Protein AF-A0A927YLA9-F1 (afdb_monomer)

Secondary structure (DSSP, 8-state):
-----HHHHHHHHHHHHTTT-HHHHHHHHHHHHHHHT-TT---HHHHHHHHHHHHHHHHSGGGGTS---HHHHHHHHHHHHHHHHHSPP-HHHHHHHHHHHHHHHHHHT-HHHH--SGGGTSSSHHHHHHHHHHHHHHHHHHH-S--------HHHHHHHHHHHHHHHHHHHHH---HHHHHHHHHHHHHHHHHHHHHHHHHHHHHH-

Foldseek 3Di:
DDDQALVNVLVVVVVVPVPDDLLLVLLLVVLVLLVVLVPQVDGSLLSVLLSCLLNVCVVDPCCVVFPLECVGCVVVLLVLLVCCLVDQPDSRVSSSNLNVSLNSLLLLLQVLSVDDDPSSPDDCPPVSSVVLSVVLVVVSVPPDDDADADDDDSVRLSVVSVVLSVVSVVVVVVPDDSVSSNVSSVNSSSHSSSNSSVSVVVSVVVVD

Sequence (208 aa):
MAKMNSENSLLLFDRLFKRGYMKKRTHFALSRQLLKDNRHNLGPAESLLFCFGSIFPDCSPLCLIRPHKFQVTNYKTKKRMVKMISGKYNHYADCFRLGCMSHHVADYFTAPHNRTGVAGFCMDHRGYEMRLHDYFKESLRKEGAQTNATDISSIAFWKSMEGRHEHYMDAIASRESLETDYEFIMEQMKTLFVLFAENREIHKKQAA

Mean predicted aligned error: 9.09 Å

Radius of gyration: 16.85 Å; Cα contacts (8 Å, |Δi|>4): 188; chains: 1; bounding box: 44×35×53 Å

Solvent-accessible surface area (backbone atoms only — not comparable to full-atom values): 11770 Å² total; per-residue (Å²): 134,84,85,77,49,49,67,57,54,51,51,53,51,51,63,72,58,69,78,86,55,70,74,45,50,43,36,33,53,51,43,54,50,68,58,69,58,58,83,62,79,68,51,54,67,37,48,49,32,20,38,48,16,21,33,40,62,80,69,37,81,58,42,83,79,45,67,70,26,50,94,72,40,45,72,60,52,53,53,51,50,52,48,59,71,78,42,85,81,45,76,59,64,50,27,23,48,49,11,42,46,52,36,48,54,41,36,52,37,31,68,56,53,68,46,70,71,71,63,38,76,67,69,50,55,69,59,49,54,50,51,40,40,53,48,52,56,53,52,60,71,70,68,59,86,78,74,87,83,72,97,57,55,72,66,57,46,50,55,49,49,55,53,52,46,52,54,48,53,57,47,45,72,75,54,77,50,62,64,60,28,48,52,52,28,50,53,54,49,49,52,54,50,46,46,52,39,53,52,52,53,55,54,51,65,76,75,108

Structure (mmCIF, N/CA/C/O backbone):
data_AF-A0A927YLA9-F1
#
_entry.id   AF-A0A927YLA9-F1
#
loop_
_atom_site.group_PDB
_atom_site.id
_atom_site.type_symbol
_atom_site.label_atom_id
_atom_site.label_alt_id
_atom_site.label_comp_id
_atom_site.label_asym_id
_atom_site.label_entity_id
_atom_site.label_seq_id
_atom_site.pdbx_PDB_ins_code
_atom_site.Cartn_x
_atom_site.Cartn_y
_atom_site.Cartn_z
_atom_site.occupancy
_atom_site.B_iso_or_equiv
_atom_site.auth_seq_id
_atom_site.auth_comp_id
_atom_site.auth_asym_id
_atom_site.auth_atom_id
_atom_site.pdbx_PDB_model_num
ATOM 1 N N . MET A 1 1 ? -27.997 -19.812 14.812 1.00 36.19 1 MET A N 1
ATOM 2 C CA . MET A 1 1 ? -27.252 -19.075 13.764 1.00 36.19 1 MET A CA 1
ATOM 3 C C . MET A 1 1 ? -25.785 -19.477 13.839 1.00 36.19 1 MET A C 1
ATOM 5 O O . MET A 1 1 ? -25.178 -19.284 14.883 1.00 36.19 1 MET A O 1
ATOM 9 N N . ALA A 1 2 ? -25.235 -20.107 12.797 1.00 39.97 2 ALA A N 1
ATOM 10 C CA . ALA A 1 2 ? -23.844 -20.563 12.796 1.00 39.97 2 ALA A CA 1
ATOM 11 C C . ALA A 1 2 ? -22.877 -19.363 12.758 1.00 39.97 2 ALA A C 1
ATOM 13 O O . ALA A 1 2 ? -22.996 -18.500 11.889 1.00 39.97 2 ALA A O 1
ATOM 14 N N . LYS A 1 3 ? -21.926 -19.299 13.702 1.00 38.44 3 LYS A N 1
ATOM 15 C CA . LYS A 1 3 ? -20.833 -18.312 13.701 1.00 38.44 3 LYS A CA 1
ATOM 16 C C . LYS A 1 3 ? -19.956 -18.561 12.471 1.00 38.44 3 LYS A C 1
ATOM 18 O O . LYS A 1 3 ? -19.256 -19.567 12.396 1.00 38.44 3 LYS A O 1
ATOM 23 N N . MET A 1 4 ? -20.001 -17.652 11.502 1.00 41.41 4 MET A N 1
ATOM 24 C CA . MET A 1 4 ? -19.144 -17.714 10.322 1.00 41.41 4 MET A CA 1
ATOM 25 C C . MET A 1 4 ? -17.718 -17.293 10.719 1.00 41.41 4 MET A C 1
ATOM 27 O O . MET A 1 4 ? -17.477 -16.145 11.084 1.00 41.41 4 MET A O 1
ATOM 31 N N . ASN A 1 5 ? -16.789 -18.252 10.705 1.00 53.19 5 ASN A N 1
ATOM 32 C CA . ASN A 1 5 ? -15.342 -18.054 10.867 1.00 53.19 5 ASN A CA 1
ATOM 33 C C . ASN A 1 5 ? -14.818 -17.024 9.830 1.00 53.19 5 ASN A C 1
ATOM 35 O O . ASN A 1 5 ? -15.305 -17.001 8.697 1.00 53.19 5 ASN A O 1
ATOM 39 N N . SER A 1 6 ? -13.835 -16.187 10.201 1.00 53.94 6 SER A N 1
ATOM 40 C CA . SER A 1 6 ? -13.160 -15.226 9.306 1.00 53.94 6 SER A CA 1
ATOM 41 C C . SER A 1 6 ? -12.694 -15.858 7.993 1.00 53.94 6 SER A C 1
ATOM 43 O O . SER A 1 6 ? -12.874 -15.259 6.934 1.00 53.94 6 SER A O 1
ATOM 45 N N . GLU A 1 7 ? -12.182 -17.087 8.027 1.00 53.91 7 GLU A N 1
ATOM 46 C CA . GLU A 1 7 ? -11.765 -17.818 6.832 1.00 53.91 7 GLU A CA 1
ATOM 47 C C . GLU A 1 7 ? -12.939 -18.137 5.901 1.00 53.91 7 GLU A C 1
ATOM 49 O O . GLU A 1 7 ? -12.824 -17.955 4.691 1.00 53.91 7 GLU A O 1
ATOM 54 N N . ASN A 1 8 ? -14.095 -18.528 6.445 1.00 54.81 8 ASN A N 1
ATOM 55 C CA . ASN A 1 8 ? -15.293 -18.828 5.654 1.00 54.81 8 ASN A CA 1
ATOM 56 C C . ASN A 1 8 ? -15.893 -17.563 5.026 1.00 54.81 8 ASN A C 1
ATOM 58 O O . ASN A 1 8 ? -16.315 -17.590 3.869 1.00 54.81 8 ASN A O 1
ATOM 62 N N . SER A 1 9 ? -15.870 -16.443 5.752 1.00 56.88 9 SER A N 1
ATOM 63 C CA . SER A 1 9 ? -16.293 -15.134 5.241 1.00 56.88 9 SER A CA 1
ATOM 64 C C . SER A 1 9 ? -15.393 -14.650 4.101 1.00 56.88 9 SER A C 1
ATOM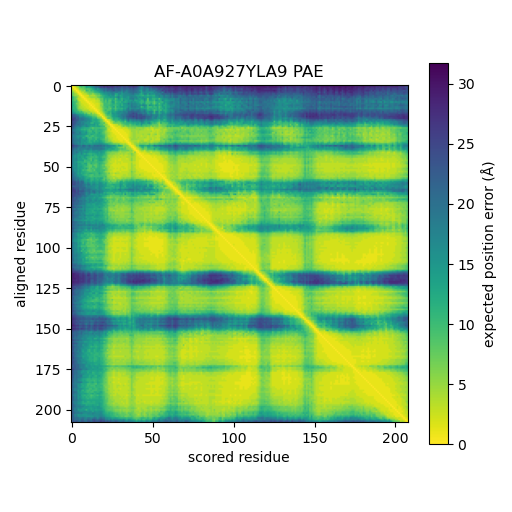 66 O O . SER A 1 9 ? -15.887 -14.201 3.068 1.00 56.88 9 SER A O 1
ATOM 68 N N . LEU A 1 10 ? -14.073 -14.801 4.248 1.00 57.91 10 LEU A N 1
ATOM 69 C CA . LEU A 1 10 ? -13.095 -14.448 3.215 1.00 57.91 10 LEU A CA 1
ATOM 70 C C . LEU A 1 10 ? -13.183 -15.372 1.992 1.00 57.91 10 LEU A C 1
ATOM 72 O O . LEU A 1 10 ? -13.016 -14.905 0.870 1.00 57.91 10 LEU A O 1
ATOM 76 N N . LEU A 1 11 ? -13.477 -16.662 2.183 1.00 59.94 11 LEU A N 1
ATOM 77 C CA . LEU A 1 11 ? -13.687 -17.623 1.092 1.00 59.94 11 LEU A CA 1
ATOM 78 C C . LEU A 1 11 ? -14.970 -17.340 0.300 1.00 59.94 11 LEU A C 1
ATOM 80 O O . LEU A 1 11 ? -14.981 -17.481 -0.924 1.00 59.94 11 LEU A O 1
ATOM 84 N N . LEU A 1 12 ? -16.049 -16.935 0.974 1.00 55.78 12 LEU A N 1
ATOM 85 C CA . LEU A 1 12 ? -17.286 -16.515 0.314 1.00 55.78 12 LEU A CA 1
ATOM 86 C C . LEU A 1 12 ? -17.063 -15.232 -0.496 1.00 55.78 12 LEU A C 1
ATOM 88 O O . LEU A 1 12 ? -17.485 -15.144 -1.649 1.00 55.78 12 LEU A O 1
ATOM 92 N N . PHE A 1 13 ? -16.335 -14.276 0.082 1.00 57.81 13 PHE A N 1
ATOM 93 C CA . PHE A 1 13 ? -15.931 -13.052 -0.599 1.00 57.81 13 PHE A CA 1
ATOM 94 C C . PHE A 1 13 ? -15.048 -13.352 -1.827 1.00 57.81 13 PHE A C 1
ATOM 96 O O . PHE A 1 13 ? -15.327 -12.867 -2.921 1.00 57.81 13 PHE A O 1
ATOM 103 N N . ASP A 1 14 ? -14.064 -14.248 -1.701 1.00 55.78 14 ASP A N 1
ATOM 104 C CA . ASP A 1 14 ? -13.216 -14.704 -2.815 1.00 55.78 14 ASP A CA 1
ATOM 105 C C . ASP A 1 14 ? -14.039 -15.319 -3.963 1.00 55.78 14 ASP A C 1
ATOM 107 O O . ASP A 1 14 ? -13.803 -15.025 -5.138 1.00 55.78 14 ASP A O 1
ATOM 111 N N . ARG A 1 15 ? -15.067 -16.122 -3.647 1.00 54.62 15 ARG A N 1
ATOM 112 C CA . ARG A 1 15 ? -15.971 -16.690 -4.665 1.00 54.62 15 ARG A CA 1
ATOM 113 C C . ARG A 1 15 ? -16.763 -15.621 -5.417 1.00 54.62 15 ARG A C 1
ATOM 115 O O . ARG A 1 15 ? -16.913 -15.749 -6.631 1.00 54.62 15 ARG A O 1
ATOM 122 N N . LEU A 1 16 ? -17.236 -14.577 -4.734 1.00 49.38 16 LEU A N 1
ATOM 123 C CA . LEU A 1 16 ? -18.032 -13.505 -5.346 1.00 49.38 16 LEU A CA 1
ATOM 124 C C . LEU A 1 16 ? -17.208 -12.630 -6.306 1.00 49.38 16 LEU A C 1
ATOM 126 O O . LEU A 1 16 ? -17.727 -12.182 -7.326 1.00 49.38 16 LEU A O 1
ATOM 130 N N . PHE A 1 17 ? -15.911 -12.447 -6.048 1.00 50.25 17 PHE A N 1
ATOM 131 C CA . PHE A 1 17 ? -15.033 -11.586 -6.854 1.00 50.25 17 PHE A CA 1
ATOM 132 C C . PHE A 1 17 ? -14.241 -12.327 -7.950 1.00 50.25 17 PHE A C 1
ATOM 134 O O . PHE A 1 17 ? -13.465 -11.715 -8.692 1.00 50.25 17 PHE A O 1
ATOM 141 N N . LYS A 1 18 ? -14.444 -13.643 -8.127 1.00 45.69 18 LYS A N 1
ATOM 142 C CA . LYS A 1 18 ? -13.715 -14.443 -9.129 1.00 45.69 18 LYS A CA 1
ATOM 143 C C . LYS A 1 18 ? -14.031 -14.089 -10.592 1.00 45.69 18 LYS A C 1
ATOM 145 O O . LYS A 1 18 ? -13.216 -14.424 -11.450 1.00 45.69 18 LYS A O 1
ATOM 150 N N . ARG A 1 19 ? -15.121 -13.381 -10.900 1.00 42.03 19 ARG A N 1
ATOM 151 C CA . ARG A 1 19 ? -15.482 -12.957 -12.267 1.00 42.03 19 ARG A CA 1
ATOM 152 C C . ARG A 1 19 ? -15.156 -11.466 -12.482 1.00 42.03 19 ARG A C 1
ATOM 154 O O . ARG A 1 19 ? -15.925 -10.604 -12.082 1.00 42.03 19 ARG A O 1
ATOM 161 N N . GLY A 1 20 ? -14.025 -11.161 -13.130 1.00 42.47 20 GLY A N 1
ATOM 162 C CA . GLY A 1 20 ? -13.902 -9.940 -13.951 1.00 42.47 20 GLY A CA 1
ATOM 163 C C . GLY A 1 20 ? -12.781 -8.924 -13.678 1.00 42.47 20 GLY A C 1
ATOM 164 O O . GLY A 1 20 ? -12.467 -8.175 -14.593 1.00 42.47 20 GLY A O 1
ATOM 165 N N . TYR A 1 21 ? -12.127 -8.867 -12.511 1.00 52.12 21 TYR A N 1
ATOM 166 C CA . TYR A 1 21 ? -11.229 -7.729 -12.209 1.00 52.12 21 TYR A CA 1
ATOM 167 C C . TYR A 1 21 ? -9.942 -8.146 -11.483 1.00 52.12 21 TYR A C 1
ATOM 169 O O . TYR A 1 21 ? -9.949 -8.389 -10.280 1.00 52.12 21 TYR A O 1
ATOM 177 N N . MET A 1 22 ? -8.823 -8.225 -12.214 1.00 51.34 22 MET A N 1
ATOM 178 C CA . MET A 1 22 ? -7.545 -8.729 -11.682 1.00 51.34 22 MET A CA 1
ATOM 179 C C . MET A 1 22 ? -6.845 -7.772 -10.706 1.00 51.34 22 MET A C 1
ATOM 181 O O . MET A 1 22 ? -6.299 -8.266 -9.726 1.00 51.34 22 MET A O 1
ATOM 185 N N . LYS A 1 23 ? -6.951 -6.443 -10.879 1.00 53.78 23 LYS A N 1
ATOM 186 C CA . LYS A 1 23 ? -6.408 -5.449 -9.921 1.00 53.78 23 LYS A CA 1
ATOM 187 C C . LYS A 1 23 ? -6.860 -5.712 -8.482 1.00 53.78 23 LYS A C 1
ATOM 189 O O . LYS A 1 23 ? -6.078 -5.742 -7.537 1.00 53.78 23 LYS A O 1
ATOM 194 N N . LYS A 1 24 ? -8.143 -6.052 -8.350 1.00 64.25 24 LYS A N 1
ATOM 195 C CA . LYS A 1 24 ? -8.806 -6.343 -7.076 1.00 64.25 24 LYS A CA 1
ATOM 196 C C . LYS A 1 24 ? -8.247 -7.601 -6.405 1.00 64.25 24 LYS A C 1
ATOM 198 O O . LYS A 1 24 ? -8.257 -7.690 -5.184 1.00 64.25 24 LYS A O 1
ATOM 203 N N . ARG A 1 25 ? -7.737 -8.570 -7.178 1.00 65.00 25 ARG A N 1
ATOM 204 C CA . ARG A 1 25 ? -7.180 -9.824 -6.644 1.00 65.00 25 ARG A CA 1
ATOM 205 C C . ARG A 1 25 ? -5.801 -9.632 -6.023 1.00 65.00 25 ARG A C 1
ATOM 207 O O . ARG A 1 25 ? -5.548 -10.246 -4.993 1.00 65.00 25 ARG A O 1
ATOM 214 N N . TH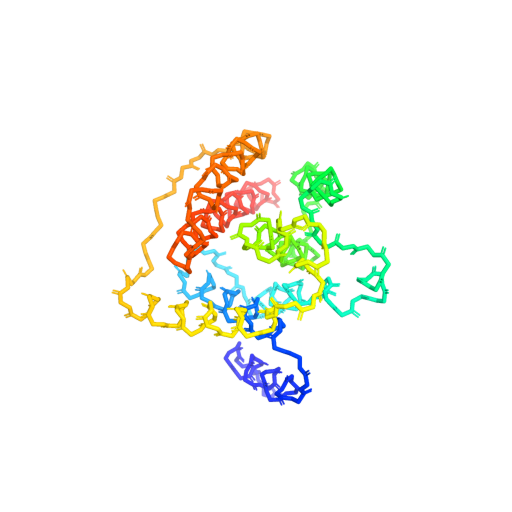R A 1 26 ? -4.948 -8.785 -6.599 1.00 68.69 26 THR A N 1
ATOM 215 C CA . THR A 1 26 ? -3.613 -8.491 -6.048 1.00 68.69 26 THR A CA 1
ATOM 216 C C . THR A 1 26 ? -3.726 -7.751 -4.726 1.00 68.69 26 THR A C 1
ATOM 218 O O . THR A 1 26 ? -3.199 -8.223 -3.722 1.00 68.69 26 THR A O 1
ATOM 221 N N . HIS A 1 27 ? -4.517 -6.675 -4.688 1.00 77.31 27 HIS A N 1
ATOM 222 C CA . HIS A 1 27 ? -4.775 -5.917 -3.460 1.00 77.31 27 HIS A CA 1
ATOM 223 C C . HIS A 1 27 ? -5.468 -6.761 -2.381 1.00 77.31 27 HIS A C 1
ATOM 225 O O . HIS A 1 27 ? -5.107 -6.689 -1.206 1.00 77.31 27 HIS A O 1
ATOM 231 N N . PHE A 1 28 ? -6.411 -7.633 -2.761 1.00 73.25 28 PHE A N 1
ATOM 232 C CA . PHE A 1 28 ? -7.033 -8.569 -1.823 1.00 73.25 28 PHE A CA 1
ATOM 233 C C . PHE A 1 28 ? -6.039 -9.618 -1.301 1.00 73.25 28 PHE A C 1
ATOM 235 O O . PHE A 1 28 ? -5.968 -9.850 -0.094 1.00 73.25 28 PHE A O 1
ATOM 242 N N . ALA A 1 29 ? -5.236 -10.231 -2.174 1.00 71.50 29 ALA A N 1
ATOM 243 C CA . ALA A 1 29 ? -4.228 -11.209 -1.775 1.00 71.50 29 ALA A CA 1
ATOM 244 C C . ALA A 1 29 ? -3.194 -10.585 -0.829 1.00 71.50 29 ALA A C 1
ATOM 246 O O . ALA A 1 29 ? -2.960 -11.143 0.240 1.00 71.50 29 ALA A O 1
ATOM 247 N N . LEU A 1 30 ? -2.663 -9.408 -1.171 1.00 73.81 30 LEU A N 1
ATOM 248 C CA . LEU A 1 30 ? -1.748 -8.633 -0.331 1.00 73.81 30 LEU A CA 1
ATOM 249 C C . LEU A 1 30 ? -2.377 -8.306 1.028 1.00 73.81 30 LEU A C 1
ATOM 251 O O . LEU A 1 30 ? -1.773 -8.548 2.068 1.00 73.81 30 LEU A O 1
ATOM 255 N N . SER A 1 31 ? -3.632 -7.850 1.038 1.00 76.38 31 SER A N 1
ATOM 256 C CA . SER A 1 31 ? -4.351 -7.560 2.281 1.00 76.38 31 SER A CA 1
ATOM 257 C C . SER A 1 31 ? -4.487 -8.801 3.175 1.00 76.38 31 SER A C 1
ATOM 259 O O . SER A 1 31 ? -4.231 -8.752 4.374 1.00 76.38 31 SER A O 1
ATOM 261 N N . ARG A 1 32 ? -4.801 -9.963 2.595 1.00 74.94 32 ARG A N 1
ATOM 262 C CA . ARG A 1 32 ? -4.907 -11.217 3.347 1.00 74.94 32 ARG A CA 1
ATOM 263 C C . ARG A 1 32 ? -3.557 -11.685 3.891 1.00 74.94 32 ARG A C 1
ATOM 265 O O . ARG A 1 32 ? -3.531 -12.326 4.935 1.00 74.94 32 ARG A O 1
ATOM 272 N N . GLN A 1 33 ? -2.464 -11.391 3.192 1.00 72.19 33 GLN A N 1
ATOM 273 C CA . GLN A 1 33 ? -1.107 -11.708 3.639 1.00 72.19 33 GLN A CA 1
ATOM 274 C C . GLN A 1 33 ? -0.752 -10.894 4.884 1.00 72.19 33 GLN A C 1
ATOM 276 O O . GLN A 1 33 ? -0.446 -11.481 5.911 1.00 72.19 33 GLN A O 1
ATOM 281 N N . LEU A 1 34 ? -0.947 -9.573 4.840 1.00 73.00 34 LEU A N 1
ATOM 282 C CA . LEU A 1 34 ? -0.706 -8.680 5.983 1.00 73.00 34 LEU A CA 1
ATOM 283 C C . LEU A 1 34 ? -1.527 -9.072 7.227 1.00 73.00 34 LEU A C 1
ATOM 285 O O . LEU A 1 34 ? -1.095 -8.871 8.357 1.00 73.00 34 LEU A O 1
ATOM 289 N N . LEU A 1 35 ? -2.704 -9.679 7.033 1.00 74.75 35 LEU A N 1
ATOM 290 C CA . LEU A 1 35 ? -3.512 -10.224 8.128 1.00 74.75 35 LEU A CA 1
ATOM 291 C C . LEU A 1 35 ? -2.959 -11.531 8.721 1.00 74.75 35 LEU A C 1
ATOM 293 O O . LEU A 1 35 ? -3.161 -11.780 9.908 1.00 74.75 35 LEU A O 1
ATOM 297 N N . LYS A 1 36 ? -2.283 -12.375 7.927 1.00 69.06 36 LYS A N 1
ATOM 298 C CA . LYS A 1 36 ? -1.715 -13.654 8.400 1.00 69.06 36 LYS A CA 1
ATOM 299 C C . LYS A 1 36 ? -0.545 -13.464 9.355 1.00 69.06 36 LYS A C 1
ATOM 301 O O . LYS A 1 36 ? -0.318 -14.332 10.195 1.00 69.06 36 LYS A O 1
ATOM 306 N N . ASP A 1 37 ? 0.131 -12.325 9.274 1.00 63.56 37 ASP A N 1
ATOM 307 C CA . ASP A 1 37 ? 1.255 -11.982 10.145 1.00 63.56 37 ASP A CA 1
ATOM 308 C C . ASP A 1 37 ? 0.813 -11.822 11.618 1.00 63.56 37 ASP A C 1
ATOM 310 O O . ASP A 1 37 ? 1.660 -11.734 12.502 1.00 63.56 37 ASP A O 1
ATOM 314 N N . ASN A 1 38 ? -0.502 -11.861 11.911 1.00 52.47 38 ASN A N 1
ATOM 315 C CA . ASN A 1 38 ? -1.147 -12.014 13.231 1.00 52.47 38 ASN A CA 1
ATOM 316 C C . ASN A 1 38 ? -0.742 -11.007 14.325 1.00 52.47 38 ASN A C 1
ATOM 318 O O . ASN A 1 38 ? -1.281 -11.053 15.429 1.00 52.47 38 ASN A O 1
ATOM 322 N N . ARG A 1 39 ? 0.127 -10.034 14.037 1.00 56.88 39 ARG A N 1
ATOM 323 C CA . ARG A 1 39 ? 0.576 -9.026 15.012 1.00 56.88 39 ARG A CA 1
ATOM 324 C C . ARG A 1 39 ? -0.459 -7.939 15.308 1.00 56.88 39 ARG A C 1
ATOM 326 O O . ARG A 1 39 ? -0.271 -7.147 16.223 1.00 56.88 39 ARG A O 1
ATOM 333 N N . HIS A 1 40 ? -1.558 -7.900 14.555 1.00 64.75 40 HIS A N 1
ATOM 334 C CA . HIS A 1 40 ? -2.499 -6.775 14.560 1.00 64.75 40 HIS A CA 1
ATOM 335 C C . HIS A 1 40 ? -3.800 -7.046 15.338 1.00 64.75 40 HIS A C 1
ATOM 337 O O . HIS A 1 40 ? -4.609 -6.131 15.506 1.00 64.75 40 HIS A O 1
ATOM 343 N N . ASN A 1 41 ? -4.010 -8.275 15.840 1.00 70.69 41 ASN A N 1
ATOM 344 C CA . ASN A 1 41 ? -5.184 -8.680 16.631 1.00 70.69 41 ASN A CA 1
ATOM 345 C C . ASN A 1 41 ? -6.522 -8.185 16.038 1.00 70.69 41 ASN A C 1
ATOM 347 O O . ASN A 1 41 ? -7.367 -7.651 16.767 1.00 70.69 41 ASN A O 1
ATOM 351 N N . LEU A 1 42 ? -6.683 -8.270 14.713 1.00 78.44 42 LEU A N 1
ATOM 352 C CA . LEU A 1 42 ? -7.922 -7.891 14.032 1.00 78.44 42 LEU A CA 1
ATOM 353 C C . LEU A 1 42 ? -8.905 -9.059 14.075 1.00 78.44 42 LEU A C 1
ATOM 355 O O . LEU A 1 42 ? -8.589 -10.180 13.680 1.00 78.44 42 LEU A O 1
ATOM 359 N N . GLY A 1 43 ? -10.120 -8.792 14.538 1.00 83.00 43 GLY A N 1
ATOM 360 C CA . GLY A 1 43 ? -11.225 -9.731 14.509 1.00 83.00 43 GLY A CA 1
ATOM 361 C C . GLY A 1 43 ? -11.738 -9.991 13.085 1.00 83.00 43 GLY A C 1
ATOM 362 O O . GLY A 1 43 ? -11.349 -9.315 12.124 1.00 83.00 43 GLY A O 1
ATOM 363 N N . PRO A 1 44 ? -12.671 -10.947 12.920 1.00 82.31 44 PRO A N 1
ATOM 364 C CA . PRO A 1 44 ? -13.214 -11.315 11.612 1.00 82.31 44 PRO A CA 1
ATOM 365 C C . PRO A 1 44 ? -13.838 -10.151 10.829 1.00 82.31 44 PRO A C 1
ATOM 367 O O . PRO A 1 44 ? -13.617 -10.028 9.627 1.00 82.31 44 PRO A O 1
ATOM 370 N N . ALA A 1 45 ? -14.601 -9.286 11.504 1.00 86.12 45 ALA A N 1
ATOM 371 C CA . ALA A 1 45 ? -15.271 -8.151 10.869 1.00 86.12 45 ALA A CA 1
ATOM 372 C C . ALA A 1 45 ? -14.281 -7.047 10.460 1.00 86.12 45 ALA A C 1
ATOM 374 O O . ALA A 1 45 ? -14.388 -6.498 9.367 1.00 86.12 45 ALA A O 1
ATOM 375 N N . GLU A 1 46 ? -13.289 -6.760 11.305 1.00 87.56 46 GLU A N 1
ATOM 376 C CA . GLU A 1 46 ? -12.207 -5.811 11.011 1.00 87.56 46 GLU A CA 1
ATOM 377 C C . GLU A 1 46 ? -11.382 -6.267 9.803 1.00 87.56 46 GLU A C 1
ATOM 379 O O . GLU A 1 46 ? -11.158 -5.494 8.873 1.00 87.56 46 GLU A O 1
ATOM 384 N N . SER A 1 47 ? -11.007 -7.549 9.787 1.00 86.00 47 SER A N 1
ATOM 385 C CA . SER A 1 47 ? -10.283 -8.178 8.681 1.00 86.00 47 SER A CA 1
ATOM 386 C C . SER A 1 47 ? -11.056 -8.067 7.366 1.00 86.00 47 SER A C 1
ATOM 388 O O . SER A 1 47 ? -10.489 -7.713 6.334 1.00 86.00 47 SER A O 1
ATOM 390 N N . LEU A 1 48 ? -12.372 -8.311 7.401 1.00 86.62 48 LEU A N 1
ATOM 391 C CA . LEU A 1 48 ? -13.231 -8.183 6.225 1.00 86.62 48 LEU A CA 1
ATOM 392 C C . LEU A 1 48 ? -13.315 -6.734 5.730 1.00 86.62 48 LEU A C 1
ATOM 394 O O . LEU A 1 48 ? -13.223 -6.499 4.528 1.00 86.62 48 LEU A O 1
ATOM 398 N N . LEU A 1 49 ? -13.468 -5.763 6.634 1.00 89.88 49 LEU A N 1
ATOM 399 C CA . LEU A 1 49 ? -13.521 -4.342 6.279 1.00 89.88 49 LEU A CA 1
ATOM 400 C C . LEU A 1 49 ? -12.197 -3.842 5.711 1.00 89.88 49 LEU A C 1
ATOM 402 O O . LEU A 1 49 ? -12.207 -3.068 4.757 1.00 89.88 49 LEU A O 1
ATOM 406 N N . PHE A 1 50 ? -11.075 -4.308 6.255 1.00 89.81 50 PHE A N 1
ATOM 407 C CA . PHE A 1 50 ? -9.754 -4.024 5.713 1.00 89.81 50 PHE A CA 1
ATOM 408 C C . PHE A 1 50 ? -9.599 -4.575 4.287 1.00 89.81 50 PHE A C 1
ATOM 410 O O . PHE A 1 50 ? -9.294 -3.815 3.367 1.00 89.81 50 PHE A O 1
ATOM 417 N N . CYS A 1 51 ? -9.900 -5.860 4.069 1.00 87.19 51 CYS A N 1
ATOM 418 C CA . CYS A 1 51 ? -9.876 -6.464 2.734 1.00 87.19 51 CYS A CA 1
ATOM 419 C C . CYS A 1 51 ? -10.862 -5.799 1.761 1.00 87.19 51 CYS A C 1
ATOM 421 O O . CYS A 1 51 ? -10.581 -5.678 0.573 1.00 87.19 51 CYS A O 1
ATOM 423 N N . PHE A 1 52 ? -12.027 -5.359 2.240 1.00 87.44 52 PHE A N 1
ATOM 424 C CA . PHE A 1 52 ? -12.976 -4.620 1.412 1.00 87.44 52 PHE A CA 1
ATOM 425 C C . PHE A 1 52 ? -12.441 -3.230 1.051 1.00 87.44 52 PHE A C 1
ATOM 427 O O . PHE A 1 52 ? -12.540 -2.798 -0.097 1.00 87.44 52 PHE A O 1
ATOM 434 N N . GLY A 1 53 ? -11.821 -2.540 2.007 1.00 88.88 53 GLY A N 1
ATOM 435 C CA . GLY A 1 53 ? -11.175 -1.254 1.779 1.00 88.88 53 GLY A CA 1
ATOM 436 C C . GLY A 1 53 ? -10.043 -1.336 0.757 1.00 88.88 53 GLY A C 1
ATOM 437 O O . GLY A 1 53 ? -9.920 -0.431 -0.061 1.00 88.88 53 GLY A O 1
ATOM 438 N N . SER A 1 54 ? -9.258 -2.421 0.739 1.00 89.19 54 SER A N 1
ATOM 439 C CA . SER A 1 54 ? -8.131 -2.579 -0.200 1.00 89.19 54 SER A CA 1
ATOM 440 C C . SER A 1 54 ? -8.551 -2.713 -1.664 1.00 89.19 54 SER A C 1
ATOM 442 O O . SER A 1 54 ? -7.756 -2.448 -2.562 1.00 89.19 54 SER A O 1
ATOM 444 N N . ILE A 1 55 ? -9.809 -3.065 -1.929 1.00 85.50 55 ILE A N 1
ATOM 445 C CA . ILE A 1 55 ? -10.353 -3.166 -3.290 1.00 85.50 55 ILE A CA 1
ATOM 446 C C . ILE A 1 55 ? -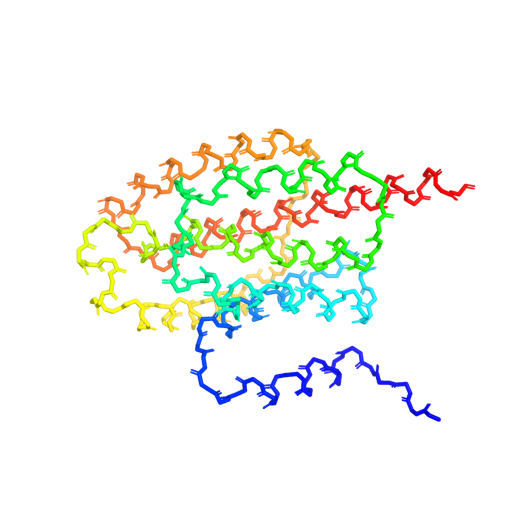11.303 -2.019 -3.650 1.00 85.50 55 ILE A C 1
ATOM 448 O O . ILE A 1 55 ? -11.674 -1.861 -4.815 1.00 85.50 55 ILE A O 1
ATOM 452 N N . PHE A 1 56 ? -11.753 -1.245 -2.660 1.00 86.00 56 PHE A N 1
ATOM 453 C CA . PHE A 1 56 ? -12.790 -0.235 -2.846 1.00 86.00 56 PHE A CA 1
ATOM 454 C C . PHE A 1 56 ? -12.381 0.910 -3.787 1.00 86.00 56 PHE A C 1
ATOM 456 O O . PHE A 1 56 ? -13.224 1.289 -4.606 1.00 86.00 56 PHE A O 1
ATOM 463 N N . PRO A 1 57 ? -11.143 1.451 -3.750 1.00 83.94 57 PRO A N 1
ATOM 464 C CA . PRO A 1 57 ? -10.741 2.523 -4.662 1.00 83.94 57 PRO A CA 1
ATOM 465 C C . PRO A 1 57 ? -10.948 2.169 -6.140 1.00 83.94 57 PRO A C 1
ATOM 467 O O . PRO A 1 57 ? -11.524 2.969 -6.870 1.00 83.94 57 PRO A O 1
ATOM 470 N N . ASP A 1 58 ? -10.630 0.937 -6.545 1.00 77.19 58 ASP A N 1
ATOM 471 C CA . ASP A 1 58 ? -10.870 0.425 -7.905 1.00 77.19 58 ASP A CA 1
ATOM 472 C C . ASP A 1 58 ? -12.348 0.192 -8.244 1.00 77.19 58 ASP A C 1
ATOM 474 O O . ASP A 1 58 ? -12.720 0.113 -9.415 1.00 77.19 58 ASP A O 1
ATOM 478 N N . CYS A 1 59 ? -13.204 0.016 -7.237 1.00 72.31 59 CYS A N 1
ATOM 479 C CA . CYS A 1 59 ? -14.644 -0.166 -7.425 1.00 72.31 59 CYS A CA 1
ATOM 480 C C . CYS A 1 59 ? -15.405 1.164 -7.441 1.00 72.31 59 CYS A C 1
ATOM 482 O O . CYS A 1 59 ? -16.577 1.191 -7.815 1.00 72.31 59 CYS A O 1
ATOM 484 N N . SER A 1 60 ? -14.769 2.256 -7.014 1.00 70.50 60 SER A N 1
ATOM 485 C CA . SER A 1 60 ? -15.397 3.568 -6.995 1.00 70.50 60 SER A CA 1
ATOM 486 C C . SER A 1 60 ? -15.553 4.091 -8.424 1.00 70.50 60 SER A C 1
ATOM 488 O O . SER A 1 60 ? -14.565 4.117 -9.150 1.00 70.50 60 SER A O 1
ATOM 490 N N . PRO A 1 61 ? -16.720 4.621 -8.833 1.00 58.56 61 PRO A N 1
ATOM 491 C CA . PRO A 1 61 ? -16.873 5.257 -10.148 1.00 58.56 61 PRO A CA 1
ATOM 492 C C . PRO A 1 61 ? -15.904 6.435 -10.359 1.00 58.56 61 PRO A C 1
ATOM 494 O O . PRO A 1 61 ? -15.629 6.826 -11.490 1.00 58.56 61 PRO A O 1
ATOM 497 N N . LEU A 1 62 ? -15.326 6.974 -9.277 1.00 62.31 62 LEU A N 1
ATOM 498 C CA . LEU A 1 62 ? -14.276 7.988 -9.331 1.00 62.31 62 LEU A CA 1
ATOM 499 C C . LEU A 1 62 ? -12.942 7.471 -9.900 1.00 62.31 62 LEU A C 1
ATOM 501 O O . LEU A 1 62 ? -12.150 8.306 -10.336 1.00 62.31 62 LEU A O 1
ATOM 505 N N . CYS A 1 63 ? -12.690 6.155 -9.930 1.00 61.56 63 CYS A N 1
ATOM 506 C CA . CYS A 1 63 ? -11.465 5.575 -10.501 1.00 61.56 63 CYS A CA 1
ATOM 507 C C . CYS A 1 63 ? -11.351 5.823 -12.013 1.00 61.56 63 CYS A C 1
ATOM 509 O O . CYS A 1 63 ? -10.250 5.941 -12.541 1.00 61.56 63 CYS A O 1
ATOM 511 N N . LEU A 1 64 ? -12.487 5.995 -12.701 1.00 54.69 64 LEU A N 1
ATOM 512 C CA .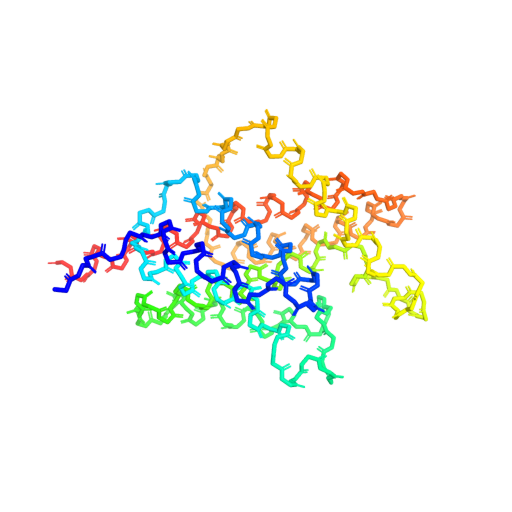 LEU A 1 64 ? -12.542 6.291 -14.136 1.00 54.69 64 LEU A CA 1
ATOM 513 C C . LEU A 1 64 ? -12.040 7.702 -14.471 1.00 54.69 64 LEU A C 1
ATOM 515 O O . LEU A 1 64 ? -11.641 7.964 -15.599 1.00 54.69 64 LEU A O 1
ATOM 519 N N . ILE A 1 65 ? -12.077 8.614 -13.494 1.00 53.69 65 ILE A N 1
ATOM 520 C CA . ILE A 1 65 ? -11.791 10.044 -13.686 1.00 53.69 65 ILE A CA 1
ATOM 521 C C . ILE A 1 65 ? -10.507 10.452 -12.947 1.00 53.69 65 ILE A C 1
ATOM 523 O O . ILE A 1 65 ? -9.878 11.455 -13.281 1.00 53.69 65 ILE A O 1
ATOM 527 N N . ARG A 1 66 ? -10.100 9.698 -11.918 1.00 60.91 66 ARG A N 1
ATOM 528 C CA . ARG A 1 66 ? -8.934 10.004 -11.085 1.00 60.91 66 ARG A CA 1
ATOM 529 C C . ARG A 1 66 ? -7.953 8.838 -11.108 1.00 60.91 66 ARG A C 1
ATOM 531 O O . ARG A 1 66 ? -8.200 7.854 -10.414 1.00 60.91 66 ARG A O 1
ATOM 538 N N . PRO A 1 67 ? -6.834 8.950 -11.841 1.00 69.12 67 PRO A N 1
ATOM 539 C CA . PRO A 1 67 ? -5.837 7.896 -11.840 1.00 69.12 67 PRO A CA 1
ATOM 540 C C . PRO A 1 67 ? -5.187 7.809 -10.451 1.00 69.12 67 PRO A C 1
ATOM 542 O O . PRO A 1 67 ? -4.974 8.829 -9.790 1.00 69.12 67 PRO A O 1
ATOM 545 N N . HIS A 1 68 ? -4.857 6.599 -10.005 1.00 72.69 68 HIS A N 1
ATOM 546 C CA . HIS A 1 68 ? -4.284 6.332 -8.678 1.00 72.69 68 HIS A CA 1
ATOM 547 C C . HIS A 1 68 ? -2.780 6.644 -8.588 1.00 72.69 68 HIS A C 1
ATOM 549 O O . HIS A 1 68 ? -2.034 6.000 -7.858 1.00 72.69 68 HIS A O 1
ATOM 555 N N . LYS A 1 69 ? -2.317 7.656 -9.327 1.00 80.81 69 LYS A N 1
ATOM 556 C CA . LYS A 1 69 ? -0.906 8.048 -9.334 1.00 80.81 69 LYS A CA 1
ATOM 557 C C . LYS A 1 69 ? -0.557 8.807 -8.066 1.00 80.81 69 LYS A C 1
ATOM 559 O O . LYS A 1 69 ? -1.341 9.646 -7.608 1.00 80.81 69 LYS A O 1
ATOM 564 N N . PHE A 1 70 ? 0.668 8.606 -7.590 1.00 81.12 70 PHE A N 1
ATOM 565 C CA . PHE A 1 70 ? 1.217 9.295 -6.425 1.00 81.12 70 PHE A CA 1
ATOM 566 C C . PHE A 1 70 ? 0.962 10.809 -6.465 1.00 81.12 70 PHE A C 1
ATOM 568 O O . PHE A 1 70 ? 0.310 11.355 -5.577 1.00 81.12 70 PHE A O 1
ATOM 575 N N . GLN A 1 71 ? 1.341 11.479 -7.556 1.00 80.38 71 GLN A N 1
ATOM 576 C CA . GLN A 1 71 ? 1.178 12.931 -7.724 1.00 80.38 71 GLN A CA 1
ATOM 577 C C . GLN A 1 71 ? -0.279 13.422 -7.608 1.00 80.38 71 GLN A C 1
ATOM 579 O O . GLN A 1 71 ? -0.519 14.572 -7.249 1.00 80.38 71 GLN A O 1
ATOM 584 N N . VAL A 1 72 ? -1.265 12.562 -7.887 1.00 79.44 72 VAL A N 1
ATOM 585 C CA . VAL A 1 72 ? -2.692 12.924 -7.899 1.00 79.44 72 VAL A CA 1
ATOM 586 C C . VAL A 1 72 ? -3.353 12.658 -6.547 1.00 79.44 72 VAL A C 1
ATOM 588 O O . VAL A 1 72 ? -4.180 13.453 -6.085 1.00 79.44 72 VAL A O 1
ATOM 591 N N . THR A 1 73 ? -3.029 11.535 -5.904 1.00 84.44 73 THR A N 1
ATOM 592 C CA . THR A 1 73 ? -3.744 11.080 -4.703 1.00 84.44 73 THR A CA 1
ATOM 593 C C . THR A 1 73 ? -2.962 11.251 -3.403 1.00 84.44 73 THR A C 1
ATOM 595 O O . THR A 1 73 ? -3.607 11.280 -2.352 1.00 84.44 73 THR A O 1
ATOM 598 N N . ASN A 1 74 ? -1.636 11.457 -3.439 1.00 87.31 74 ASN A N 1
ATOM 599 C CA . ASN A 1 74 ? -0.767 11.526 -2.253 1.00 87.31 74 ASN A CA 1
ATOM 600 C C . ASN A 1 74 ? -1.308 12.492 -1.183 1.00 87.31 74 ASN A C 1
ATOM 602 O O . ASN A 1 74 ? -1.621 12.071 -0.069 1.00 87.31 74 ASN A O 1
ATOM 606 N N . TYR A 1 75 ? -1.554 13.756 -1.545 1.00 86.06 75 TYR A N 1
ATOM 607 C CA . TYR A 1 75 ? -2.073 14.767 -0.614 1.00 86.06 75 TYR A CA 1
ATOM 608 C C . TYR A 1 75 ? -3.374 14.333 0.087 1.00 86.06 75 TYR A C 1
ATOM 610 O O . TYR A 1 75 ? -3.547 14.512 1.297 1.00 86.06 75 TYR A O 1
ATOM 618 N N . LYS A 1 76 ? -4.311 13.732 -0.660 1.00 85.44 76 LYS A N 1
ATOM 619 C CA . LYS A 1 76 ? -5.597 13.283 -0.104 1.00 85.44 76 LYS A CA 1
ATOM 620 C C . LYS A 1 76 ? -5.418 12.070 0.803 1.00 85.44 76 LYS A C 1
ATOM 622 O O . LYS A 1 76 ? -6.080 12.008 1.840 1.00 85.44 76 LYS A O 1
ATOM 627 N N . THR A 1 77 ? -4.550 11.131 0.437 1.00 85.06 77 THR A N 1
ATOM 628 C CA . THR A 1 77 ? -4.263 9.939 1.245 1.00 85.06 77 THR A CA 1
ATOM 629 C C . THR A 1 77 ? -3.558 10.325 2.549 1.00 85.06 77 THR A C 1
ATOM 631 O O . THR A 1 77 ? -4.039 9.938 3.613 1.00 85.06 77 THR A O 1
ATOM 634 N N . LYS A 1 78 ? -2.567 11.229 2.501 1.00 87.31 78 LYS A N 1
ATOM 635 C CA . LYS A 1 78 ? -1.919 11.839 3.680 1.00 87.31 78 LYS A CA 1
ATOM 636 C C . LYS A 1 78 ? -2.935 12.448 4.640 1.00 87.31 78 LYS A C 1
ATOM 638 O O . LYS A 1 78 ? -2.972 12.135 5.827 1.00 87.31 78 LYS A O 1
ATOM 643 N N . LYS A 1 79 ? -3.831 13.291 4.114 1.00 85.81 79 LYS A N 1
ATOM 644 C CA . LYS A 1 79 ? -4.868 13.959 4.913 1.00 85.81 79 LYS A CA 1
ATOM 645 C C . LYS A 1 79 ? -5.833 12.966 5.568 1.00 85.81 79 LYS A C 1
ATOM 647 O O . LYS A 1 79 ? -6.290 13.213 6.681 1.00 85.81 79 LYS A O 1
ATOM 652 N N . ARG A 1 80 ? -6.173 11.864 4.889 1.00 84.88 80 ARG A N 1
ATOM 653 C CA . ARG A 1 80 ? -7.020 10.798 5.454 1.00 84.88 80 ARG A CA 1
ATOM 654 C C . ARG A 1 80 ? -6.312 10.067 6.592 1.00 84.88 80 ARG A C 1
ATOM 656 O O . ARG A 1 80 ? -6.949 9.839 7.613 1.00 84.88 80 ARG A O 1
ATOM 663 N N . MET A 1 81 ? -5.023 9.777 6.439 1.00 84.06 81 MET A N 1
ATOM 664 C CA . MET A 1 81 ? -4.216 9.134 7.473 1.00 84.06 81 MET A CA 1
ATOM 665 C C . MET A 1 81 ? -4.101 9.993 8.731 1.00 84.06 81 MET A C 1
ATOM 667 O O . MET A 1 81 ? -4.407 9.522 9.822 1.00 84.06 81 MET A O 1
ATOM 671 N N . VAL A 1 82 ? -3.747 11.273 8.577 1.00 83.00 82 VAL A N 1
ATOM 672 C CA . VAL A 1 82 ? -3.659 12.208 9.709 1.00 83.00 82 VAL A CA 1
ATOM 673 C C . VAL A 1 82 ? -4.990 12.268 10.455 1.00 83.00 82 VAL A C 1
ATOM 675 O O . VAL A 1 82 ? -5.004 12.124 11.669 1.00 83.00 82 VAL A O 1
ATOM 678 N N . LYS A 1 83 ? -6.117 12.382 9.738 1.00 82.19 83 LYS A N 1
ATOM 679 C CA . LYS A 1 83 ? -7.456 12.382 10.352 1.00 82.19 83 LYS A CA 1
ATOM 680 C C . LYS A 1 83 ? -7.808 11.083 11.071 1.00 82.19 83 LYS A C 1
ATOM 682 O O . LYS A 1 83 ? -8.528 11.134 12.059 1.00 82.19 83 LYS A O 1
ATOM 687 N N . MET A 1 84 ? -7.374 9.940 10.544 1.00 82.44 84 MET A N 1
ATOM 688 C CA . MET A 1 84 ? -7.610 8.637 11.165 1.00 82.44 84 MET A CA 1
ATOM 689 C C . MET A 1 84 ? -6.855 8.521 12.493 1.00 82.44 84 MET A C 1
ATOM 691 O O . MET A 1 84 ? -7.376 7.950 13.439 1.00 82.44 84 MET A O 1
ATOM 695 N N . ILE A 1 85 ? -5.653 9.096 12.566 1.00 78.19 85 ILE A N 1
ATOM 696 C CA . ILE A 1 85 ? -4.768 8.992 13.732 1.00 78.19 85 ILE A CA 1
ATOM 697 C C . ILE A 1 85 ? -5.070 10.070 14.777 1.00 78.19 85 ILE A C 1
ATOM 699 O O . ILE A 1 85 ? -5.050 9.798 15.969 1.00 78.19 85 ILE A O 1
ATOM 703 N N . SER A 1 86 ? -5.393 11.292 14.349 1.00 78.44 86 SER A N 1
ATOM 704 C CA . SER A 1 86 ? -5.737 12.396 15.253 1.00 78.44 86 SER A CA 1
ATOM 705 C C . SER A 1 86 ? -7.212 12.415 15.668 1.00 78.44 86 SER A C 1
ATOM 707 O O . SER A 1 86 ? -7.618 13.254 16.468 1.00 78.44 86 SER A O 1
ATOM 709 N N . GLY A 1 87 ? -8.050 11.602 15.023 1.00 75.38 87 GLY A N 1
ATOM 710 C CA . GLY A 1 87 ? -9.494 11.585 15.222 1.00 75.38 87 GLY A CA 1
ATOM 711 C C . GLY A 1 87 ? -9.928 10.664 16.358 1.00 75.38 87 GLY A C 1
ATOM 712 O O . GLY A 1 87 ? -9.144 9.900 16.913 1.00 75.38 87 GLY A O 1
ATOM 713 N N . LYS A 1 88 ? -11.227 10.695 16.679 1.00 77.12 88 LYS A N 1
ATOM 714 C CA . LYS A 1 88 ? -11.821 9.681 17.554 1.00 77.12 88 LYS A CA 1
ATOM 715 C C . LYS A 1 88 ? -11.744 8.328 16.852 1.00 77.12 88 LYS A C 1
ATOM 717 O O . LYS A 1 88 ? -12.359 8.162 15.796 1.00 77.12 88 LYS A O 1
ATOM 722 N N . TYR A 1 89 ? -11.038 7.384 17.466 1.00 75.12 89 TYR A N 1
ATOM 723 C CA . TYR A 1 89 ? -10.911 6.027 16.955 1.00 75.12 89 TYR A CA 1
ATOM 724 C C . TYR A 1 89 ? -12.288 5.401 16.714 1.00 75.12 89 TYR A C 1
ATOM 726 O O . TYR A 1 89 ? -13.126 5.314 17.618 1.00 75.12 89 TYR A O 1
ATOM 734 N N . ASN A 1 90 ? -12.526 4.975 15.476 1.00 81.94 90 ASN A N 1
ATOM 735 C CA . ASN A 1 90 ? -13.692 4.205 15.079 1.00 81.94 90 ASN A CA 1
ATOM 736 C C . ASN A 1 90 ? -13.212 2.888 14.481 1.00 81.94 90 ASN A C 1
ATOM 738 O O . ASN A 1 90 ? -12.930 2.789 13.289 1.00 81.94 90 ASN A O 1
ATOM 742 N N . HIS A 1 91 ? -13.193 1.874 15.336 1.00 80.19 91 HIS A N 1
ATOM 743 C CA . HIS A 1 91 ? -12.699 0.530 15.074 1.00 80.19 91 HIS A CA 1
ATOM 744 C C . HIS A 1 91 ? -12.987 -0.010 13.663 1.00 80.19 91 HIS A C 1
ATOM 746 O O . HIS A 1 91 ? -12.072 -0.382 12.932 1.00 80.19 91 HIS A O 1
ATOM 752 N N . TYR A 1 92 ? -14.252 0.007 13.240 1.00 86.56 92 TYR A N 1
ATOM 753 C CA . TYR A 1 92 ? -14.664 -0.536 11.947 1.00 86.56 92 TYR A CA 1
ATOM 754 C C . TYR A 1 92 ? -14.324 0.395 10.780 1.00 86.56 92 TYR A C 1
ATOM 756 O O . TYR A 1 92 ? -13.802 -0.047 9.753 1.00 86.56 92 TYR A O 1
ATOM 764 N N . ALA A 1 93 ? -14.600 1.693 10.927 1.00 87.38 93 ALA A N 1
ATOM 765 C CA . ALA A 1 93 ? -14.345 2.658 9.864 1.00 87.38 93 ALA A CA 1
ATOM 766 C C . ALA A 1 93 ? -12.841 2.835 9.599 1.00 87.38 93 ALA A C 1
ATOM 768 O O . ALA A 1 93 ? -12.441 3.039 8.454 1.00 87.38 93 ALA A O 1
ATOM 769 N N . ASP A 1 94 ? -12.009 2.716 10.631 1.00 88.50 94 ASP A N 1
ATOM 770 C CA . ASP A 1 94 ? -10.558 2.845 10.525 1.00 88.50 94 ASP A CA 1
ATOM 771 C C . ASP A 1 94 ? -9.924 1.614 9.872 1.00 88.50 94 ASP A C 1
ATOM 773 O O . ASP A 1 94 ? -9.022 1.778 9.056 1.00 88.50 94 ASP A O 1
ATOM 777 N N . CYS A 1 95 ? -10.461 0.407 10.087 1.00 89.62 95 CYS A N 1
ATOM 778 C CA . CYS A 1 95 ? -10.043 -0.781 9.329 1.00 89.62 95 CYS A CA 1
ATOM 779 C C . CYS A 1 95 ? -10.345 -0.640 7.829 1.00 89.62 95 CYS A C 1
ATOM 781 O O . CYS A 1 95 ? -9.497 -0.929 6.984 1.00 89.62 95 CYS A O 1
ATOM 783 N N . PHE A 1 96 ? -11.528 -0.130 7.474 1.00 90.25 96 PHE A N 1
ATOM 784 C CA . PHE A 1 96 ? -11.861 0.151 6.074 1.00 90.25 96 PHE A CA 1
ATOM 785 C C . PHE A 1 96 ? -10.965 1.242 5.463 1.00 90.25 96 PHE A C 1
ATOM 787 O O . PHE A 1 96 ? -10.520 1.126 4.317 1.00 90.25 96 PHE A O 1
ATOM 794 N N . ARG A 1 97 ? -10.668 2.305 6.224 1.00 90.38 97 ARG A N 1
ATOM 795 C CA . ARG A 1 97 ? -9.753 3.375 5.793 1.00 90.38 97 ARG A CA 1
ATOM 796 C C . ARG A 1 97 ? -8.333 2.861 5.608 1.00 90.38 97 ARG A C 1
ATOM 798 O O . ARG A 1 97 ? -7.720 3.222 4.608 1.00 90.38 97 ARG A O 1
ATOM 805 N N . LEU A 1 98 ? -7.846 2.005 6.508 1.00 90.38 98 LEU A N 1
ATOM 806 C CA . LEU A 1 98 ? -6.564 1.320 6.364 1.00 90.38 98 LEU A CA 1
ATOM 807 C C . LEU A 1 98 ? -6.511 0.555 5.043 1.00 90.38 98 LEU A C 1
ATOM 809 O O . LEU A 1 98 ? -5.570 0.746 4.284 1.00 90.38 98 LEU A O 1
ATOM 813 N N . GLY A 1 99 ? -7.563 -0.201 4.715 1.00 90.94 99 GLY A N 1
ATOM 814 C CA . GLY A 1 99 ? -7.675 -0.893 3.430 1.00 90.94 99 GLY A CA 1
ATOM 815 C C . GLY A 1 99 ? -7.521 0.061 2.248 1.00 90.94 99 GLY A C 1
ATOM 816 O O . GLY A 1 99 ? -6.670 -0.146 1.385 1.00 90.94 99 GLY A O 1
ATOM 817 N N . CYS A 1 100 ? -8.284 1.157 2.246 1.00 90.56 100 CYS A N 1
ATOM 818 C CA . CYS A 1 100 ? -8.195 2.171 1.192 1.00 90.56 100 CYS A CA 1
ATOM 819 C C . CYS A 1 100 ? -6.794 2.805 1.084 1.00 90.56 100 CYS A C 1
ATOM 821 O O . CYS A 1 100 ? -6.366 3.170 -0.009 1.00 90.56 100 CYS A O 1
ATOM 823 N N . MET A 1 101 ? -6.089 2.988 2.204 1.00 90.12 101 MET A N 1
ATOM 824 C CA . MET A 1 101 ? -4.732 3.541 2.207 1.00 90.12 101 MET A CA 1
ATOM 825 C C . MET A 1 101 ? -3.713 2.538 1.682 1.00 90.12 101 MET A C 1
ATOM 827 O O . MET A 1 101 ? -2.891 2.922 0.857 1.00 90.12 101 MET A O 1
ATOM 831 N N . SER A 1 102 ? -3.798 1.273 2.099 1.00 90.75 102 SER A N 1
ATOM 832 C CA . SER A 1 102 ? -2.958 0.197 1.570 1.00 90.75 102 SER A CA 1
ATOM 833 C C . SER A 1 102 ? -3.100 0.088 0.057 1.00 90.75 102 SER A C 1
ATOM 835 O O . SER A 1 102 ? -2.100 0.005 -0.637 1.00 90.75 102 SER A O 1
ATOM 837 N N . HIS A 1 103 ? -4.309 0.202 -0.490 1.00 90.81 103 HIS A N 1
ATOM 838 C CA . HIS A 1 103 ? -4.481 0.237 -1.943 1.00 90.81 103 HIS A CA 1
ATOM 839 C C . HIS A 1 103 ? -3.614 1.319 -2.610 1.00 90.81 103 HIS A C 1
ATOM 841 O O . HIS A 1 103 ? -2.817 1.034 -3.500 1.00 90.81 103 HIS A O 1
ATOM 847 N N . HIS A 1 104 ? -3.733 2.565 -2.139 1.00 90.06 104 HIS A N 1
ATOM 848 C CA . HIS A 1 104 ? -2.972 3.679 -2.697 1.00 90.06 104 HIS A CA 1
ATOM 849 C C . HIS A 1 104 ? -1.466 3.514 -2.499 1.00 90.06 104 HIS A C 1
ATOM 851 O O . HIS A 1 104 ? -0.715 3.767 -3.429 1.00 90.06 104 HIS A O 1
ATOM 857 N N . VAL A 1 105 ? -1.024 3.073 -1.319 1.00 90.88 105 VAL A N 1
ATOM 858 C CA . VAL A 1 105 ? 0.401 2.843 -1.056 1.00 90.88 105 VAL A CA 1
ATOM 859 C C . VAL A 1 105 ? 0.956 1.777 -2.003 1.00 90.88 105 VAL A C 1
ATOM 861 O O . VAL A 1 105 ? 2.011 2.002 -2.573 1.00 90.88 105 VAL A O 1
ATOM 864 N N . ALA A 1 106 ? 0.249 0.675 -2.263 1.00 90.88 106 ALA A N 1
ATOM 865 C CA . ALA A 1 106 ? 0.727 -0.336 -3.212 1.00 90.88 106 ALA A CA 1
ATOM 866 C C . ALA A 1 106 ? 0.808 0.217 -4.642 1.00 90.88 106 ALA A C 1
ATOM 868 O O . A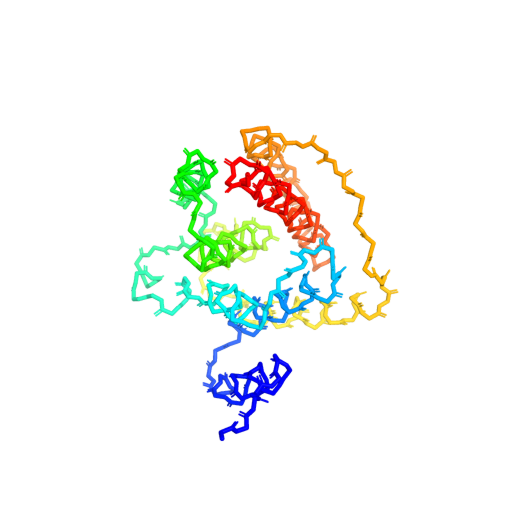LA A 1 106 ? 1.807 0.003 -5.327 1.00 90.88 106 ALA A O 1
ATOM 869 N N . ASP A 1 107 ? -0.201 0.978 -5.073 1.00 89.94 107 ASP A N 1
ATOM 870 C CA . ASP A 1 107 ? -0.197 1.608 -6.397 1.00 89.94 107 ASP A CA 1
ATOM 871 C C . ASP A 1 107 ? 0.963 2.613 -6.551 1.00 89.94 107 ASP A C 1
ATOM 873 O O . ASP A 1 107 ? 1.540 2.724 -7.632 1.00 89.94 107 ASP A O 1
ATOM 877 N N . TYR A 1 108 ? 1.373 3.306 -5.480 1.00 92.81 108 TYR A N 1
ATOM 878 C CA . TYR A 1 108 ? 2.506 4.243 -5.516 1.00 92.81 108 TYR A CA 1
ATOM 879 C C . TYR A 1 108 ? 3.836 3.564 -5.843 1.00 92.81 108 TYR A C 1
ATOM 881 O O . TYR A 1 108 ? 4.670 4.182 -6.501 1.00 92.81 108 TYR A O 1
ATOM 889 N N . PHE A 1 109 ? 4.000 2.299 -5.461 1.00 93.00 109 PHE A N 1
ATOM 890 C CA . PHE A 1 109 ? 5.214 1.504 -5.673 1.00 93.00 109 PHE A CA 1
ATOM 891 C C . PHE A 1 109 ? 5.024 0.413 -6.736 1.00 93.00 109 PHE A C 1
ATOM 893 O O . PHE A 1 109 ? 5.646 -0.640 -6.679 1.00 93.00 109 PHE A O 1
ATOM 900 N N . THR A 1 110 ? 4.134 0.654 -7.703 1.00 91.12 110 THR A N 1
ATOM 901 C CA . THR A 1 110 ? 3.889 -0.252 -8.833 1.00 91.12 110 THR A CA 1
ATOM 902 C C . THR A 1 110 ? 4.204 0.468 -10.144 1.00 91.12 110 THR A C 1
ATOM 904 O O . THR A 1 110 ? 3.661 1.546 -10.420 1.00 91.12 110 THR A O 1
ATOM 907 N N . ALA A 1 111 ? 5.093 -0.091 -10.969 1.00 89.88 111 ALA A N 1
ATOM 908 C CA . ALA A 1 111 ? 5.694 0.638 -12.092 1.00 89.88 111 ALA A CA 1
ATOM 909 C C . ALA A 1 111 ? 4.659 1.170 -13.104 1.00 89.88 111 ALA A C 1
ATOM 911 O O . ALA A 1 111 ? 4.700 2.367 -13.408 1.00 89.88 111 ALA A O 1
ATOM 912 N N . PRO A 1 112 ? 3.650 0.385 -13.544 1.00 86.50 112 PRO A N 1
ATOM 913 C CA . PRO A 1 112 ? 2.599 0.877 -14.437 1.00 86.50 112 PRO A CA 1
ATOM 914 C C . PRO A 1 112 ? 1.888 2.165 -13.990 1.00 86.50 112 PRO A C 1
ATOM 916 O O . PRO A 1 112 ? 1.520 2.978 -14.840 1.00 86.50 112 PRO A O 1
ATOM 919 N N . HIS A 1 113 ? 1.733 2.397 -12.682 1.00 85.75 113 HIS A N 1
ATOM 920 C CA . HIS A 1 113 ? 1.084 3.604 -12.148 1.00 85.75 113 HIS A CA 1
ATOM 921 C C . HIS A 1 113 ? 2.000 4.835 -12.140 1.00 85.75 113 HIS A C 1
ATOM 923 O O . HIS A 1 113 ? 1.518 5.966 -12.056 1.00 85.75 113 HIS A O 1
ATOM 929 N N . ASN A 1 114 ? 3.307 4.632 -12.287 1.00 87.06 114 ASN A N 1
ATOM 930 C CA . ASN A 1 114 ? 4.325 5.680 -12.286 1.00 87.06 114 ASN A CA 1
ATOM 931 C C . ASN A 1 114 ? 4.857 6.009 -13.692 1.00 87.06 114 ASN A C 1
ATOM 933 O O . ASN A 1 114 ? 5.532 7.020 -13.877 1.00 87.06 114 ASN A O 1
ATOM 937 N N . ARG A 1 115 ? 4.480 5.226 -14.713 1.00 81.81 115 ARG A N 1
ATOM 938 C CA . ARG A 1 115 ? 4.787 5.523 -16.119 1.00 81.81 115 ARG A CA 1
ATOM 939 C C . ARG A 1 115 ? 4.129 6.830 -16.585 1.00 81.81 115 ARG A C 1
ATOM 941 O O . ARG A 1 115 ? 2.963 7.134 -16.278 1.00 81.81 115 ARG A O 1
ATOM 948 N N . THR A 1 116 ? 4.868 7.593 -17.385 1.00 68.00 116 THR A N 1
ATOM 949 C CA . THR A 1 116 ? 4.395 8.801 -18.076 1.00 68.00 116 THR A CA 1
ATOM 950 C C . THR A 1 116 ? 3.933 8.464 -19.506 1.00 68.00 116 THR A C 1
ATOM 952 O O . THR A 1 116 ? 4.357 7.476 -20.103 1.00 68.00 116 THR A O 1
ATOM 955 N N . GLY A 1 117 ? 3.007 9.254 -20.063 1.00 59.25 117 GLY A N 1
ATOM 956 C CA . GLY A 1 117 ? 2.528 9.093 -21.448 1.00 59.25 117 GLY A CA 1
ATOM 957 C C . GLY A 1 117 ? 1.617 7.878 -21.721 1.00 59.25 117 GLY A C 1
ATOM 958 O O . GLY A 1 117 ? 1.060 7.264 -20.811 1.00 59.25 117 GLY A O 1
ATOM 959 N N . VAL A 1 118 ? 1.447 7.543 -23.010 1.00 46.66 118 VAL A N 1
ATOM 960 C CA . VAL A 1 118 ? 0.538 6.486 -23.526 1.00 46.66 118 VAL A CA 1
ATOM 961 C C . VAL A 1 118 ? 0.945 5.077 -23.051 1.00 46.66 118 VAL A C 1
ATOM 963 O O . VAL A 1 118 ? 0.101 4.190 -22.902 1.00 46.66 118 VAL A O 1
ATOM 966 N N . ALA A 1 119 ? 2.225 4.895 -22.711 1.00 48.88 119 ALA A N 1
ATOM 967 C CA . ALA A 1 119 ? 2.775 3.678 -22.112 1.00 48.88 119 ALA A CA 1
ATOM 968 C C . ALA A 1 119 ? 2.167 3.343 -20.733 1.00 48.88 119 ALA A C 1
ATOM 970 O O . ALA A 1 119 ? 2.124 2.174 -20.352 1.00 48.88 119 ALA A O 1
ATOM 971 N N . GLY A 1 120 ? 1.648 4.342 -20.006 1.00 50.66 120 GLY A N 1
ATOM 972 C CA . GLY A 1 120 ? 0.934 4.139 -18.740 1.00 50.66 120 GLY A CA 1
ATOM 973 C C . GLY A 1 120 ? -0.531 3.707 -18.893 1.00 50.66 120 GLY A C 1
ATOM 974 O O . GLY A 1 120 ? -1.124 3.242 -17.925 1.00 50.66 120 GLY A O 1
ATOM 975 N N . PHE A 1 121 ? -1.128 3.845 -20.085 1.00 51.72 121 PHE A N 1
ATOM 976 C CA . PHE A 1 121 ? -2.554 3.565 -20.302 1.00 51.72 121 PHE A CA 1
ATOM 977 C C . PHE A 1 121 ? -2.826 2.192 -20.933 1.00 51.72 121 PHE A C 1
ATOM 979 O O . PHE A 1 121 ? -3.825 1.566 -20.582 1.00 51.72 121 PHE A O 1
ATOM 986 N N . CYS A 1 122 ? -1.969 1.706 -21.845 1.00 53.84 122 CYS A N 1
ATOM 987 C CA . CYS A 1 122 ? -2.377 0.607 -22.736 1.00 53.84 122 CYS A CA 1
ATOM 988 C C . CYS A 1 122 ? -1.360 -0.522 -22.960 1.00 53.84 122 CYS A C 1
ATOM 990 O O . CYS A 1 122 ? -1.786 -1.646 -23.224 1.00 53.84 122 CYS A O 1
ATOM 992 N N . MET A 1 123 ? -0.048 -0.304 -22.854 1.00 52.31 123 MET A N 1
ATOM 993 C CA . MET A 1 123 ? 0.909 -1.367 -23.196 1.00 52.31 123 MET A CA 1
ATOM 994 C C . MET A 1 123 ? 1.288 -2.171 -21.945 1.00 52.31 123 MET A C 1
ATOM 996 O O . MET A 1 123 ? 2.247 -1.874 -21.242 1.00 52.31 123 MET A O 1
ATOM 1000 N N . ASP A 1 124 ? 0.467 -3.186 -21.665 1.00 69.69 124 ASP A N 1
ATOM 1001 C CA . ASP A 1 124 ? 0.700 -4.259 -20.685 1.00 69.69 124 ASP A CA 1
ATOM 1002 C C . ASP A 1 124 ? 0.483 -3.940 -19.187 1.00 69.69 124 ASP A C 1
ATOM 1004 O O . ASP A 1 124 ? 1.013 -4.633 -18.326 1.00 69.69 124 ASP A O 1
ATOM 1008 N N . HIS A 1 125 ? -0.354 -2.957 -18.821 1.00 75.44 125 HIS A N 1
ATOM 1009 C CA . HIS A 1 125 ? -0.707 -2.722 -17.401 1.00 75.44 125 HIS A CA 1
ATOM 1010 C C . HIS A 1 125 ? -1.280 -3.987 -16.738 1.00 75.44 125 HIS A C 1
ATOM 1012 O O . HIS A 1 125 ? -0.858 -4.405 -15.663 1.00 75.44 125 HIS A O 1
ATOM 1018 N N . ARG A 1 126 ? -2.227 -4.638 -17.426 1.00 74.94 126 ARG A N 1
ATOM 1019 C CA . ARG A 1 126 ? -2.911 -5.837 -16.931 1.00 74.94 126 ARG A CA 1
ATOM 1020 C C . ARG A 1 126 ? -1.980 -7.047 -16.831 1.00 74.94 126 ARG A C 1
ATOM 1022 O O . ARG A 1 126 ? -2.107 -7.818 -15.882 1.00 74.94 126 ARG A O 1
ATOM 1029 N N . GLY A 1 127 ? -1.105 -7.259 -17.816 1.00 81.38 127 GLY A N 1
ATOM 1030 C CA . GLY A 1 127 ? -0.180 -8.392 -17.791 1.00 81.38 127 GLY A CA 1
ATOM 1031 C C . GLY A 1 127 ? 0.951 -8.172 -16.794 1.00 81.38 127 GLY A C 1
ATOM 1032 O O . GLY A 1 127 ? 1.307 -9.114 -16.090 1.00 81.38 127 GLY A O 1
ATOM 1033 N N . TYR A 1 128 ? 1.429 -6.935 -16.630 1.00 85.44 128 TYR A N 1
ATOM 1034 C CA . TYR A 1 128 ? 2.373 -6.588 -15.570 1.00 85.44 128 TYR A CA 1
ATOM 1035 C C . TYR A 1 128 ? 1.793 -6.873 -14.181 1.00 85.44 128 TYR A C 1
ATO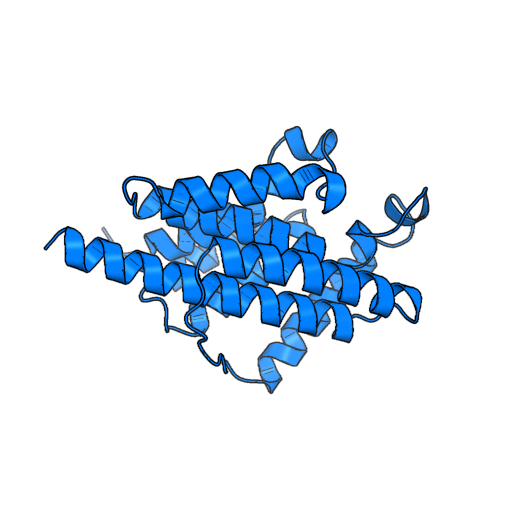M 1037 O O . TYR A 1 128 ? 2.403 -7.608 -13.412 1.00 85.44 128 TYR A O 1
ATOM 1045 N N . GLU A 1 129 ? 0.586 -6.382 -13.875 1.00 82.25 129 GLU A N 1
ATOM 1046 C CA . GLU A 1 129 ? -0.074 -6.641 -12.584 1.00 82.25 129 GLU A CA 1
ATOM 1047 C C . GLU A 1 129 ? -0.301 -8.135 -12.321 1.00 82.25 129 GLU A C 1
ATOM 1049 O O . GLU A 1 129 ? -0.252 -8.576 -11.172 1.00 82.25 129 GLU A O 1
ATOM 1054 N N . MET A 1 130 ? -0.539 -8.924 -13.375 1.00 81.88 130 MET A N 1
ATOM 1055 C CA . MET A 1 130 ? -0.669 -10.377 -13.266 1.00 81.88 130 MET A CA 1
ATOM 1056 C C . MET A 1 130 ? 0.659 -11.032 -12.884 1.00 81.88 130 MET A C 1
ATOM 1058 O O . MET A 1 130 ? 0.692 -11.833 -11.954 1.00 81.88 130 MET A O 1
ATOM 1062 N N . ARG A 1 131 ? 1.758 -10.648 -13.546 1.00 88.19 131 ARG A N 1
ATOM 1063 C CA . ARG A 1 131 ? 3.096 -11.146 -13.199 1.00 88.19 131 ARG A CA 1
ATOM 1064 C C . ARG A 1 131 ? 3.507 -10.713 -11.795 1.00 88.19 131 ARG A C 1
ATOM 1066 O O . ARG A 1 131 ? 4.035 -11.529 -11.050 1.00 88.19 131 ARG A O 1
ATOM 1073 N N . LEU A 1 132 ? 3.220 -9.466 -11.416 1.00 87.75 132 LEU A N 1
ATOM 1074 C CA . LEU A 1 132 ? 3.494 -8.956 -10.074 1.00 87.75 132 LEU A CA 1
ATOM 1075 C C . LEU A 1 132 ? 2.720 -9.752 -9.018 1.00 87.75 132 LEU A C 1
ATOM 1077 O O . LEU A 1 132 ? 3.290 -10.169 -8.019 1.00 87.75 132 LEU A O 1
ATOM 1081 N N . HIS A 1 133 ? 1.442 -10.042 -9.256 1.00 84.25 133 HIS A N 1
ATOM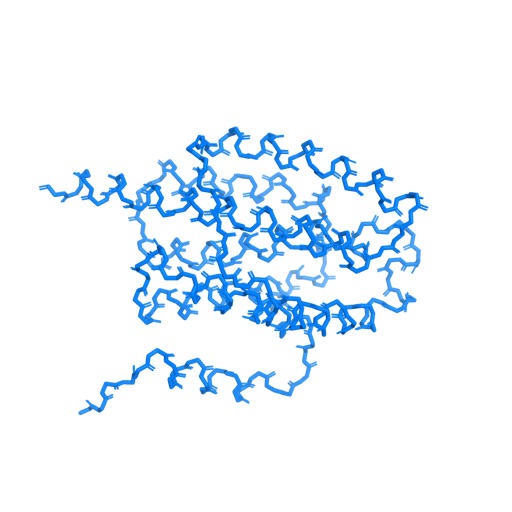 1082 C CA . HIS A 1 133 ? 0.647 -10.898 -8.374 1.00 84.25 133 HIS A CA 1
ATOM 1083 C C . HIS A 1 133 ? 1.229 -12.309 -8.209 1.00 84.25 133 HIS A C 1
ATOM 1085 O O . HIS A 1 133 ? 1.234 -12.845 -7.098 1.00 84.25 133 HIS A O 1
ATOM 1091 N N . ASP A 1 134 ? 1.695 -12.921 -9.296 1.00 84.75 134 ASP A N 1
ATOM 1092 C CA . ASP A 1 134 ? 2.296 -14.253 -9.237 1.00 84.75 134 ASP A CA 1
ATOM 1093 C C . ASP A 1 134 ? 3.643 -14.214 -8.500 1.00 84.75 134 ASP A C 1
ATOM 1095 O O . ASP A 1 134 ? 3.890 -15.073 -7.651 1.00 84.75 134 ASP A O 1
ATOM 1099 N N . TYR A 1 135 ? 4.435 -13.155 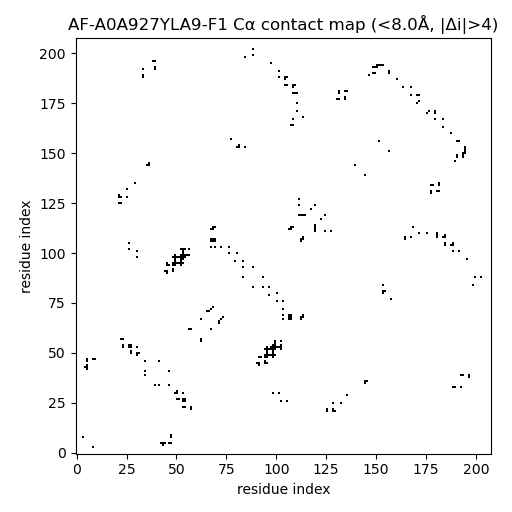-8.709 1.00 87.50 135 TYR A N 1
ATOM 1100 C CA . TYR A 1 135 ? 5.648 -12.877 -7.937 1.00 87.50 135 TYR A CA 1
ATOM 1101 C C . TYR A 1 135 ? 5.343 -12.747 -6.438 1.00 87.50 135 TYR A C 1
ATOM 1103 O O . TYR A 1 135 ? 5.930 -13.459 -5.630 1.00 87.50 135 TYR A O 1
ATOM 1111 N N . PHE A 1 136 ? 4.340 -11.943 -6.058 1.00 82.75 136 PHE A N 1
ATOM 1112 C CA . PHE A 1 136 ? 3.876 -11.816 -4.670 1.00 82.75 136 PHE A CA 1
ATOM 1113 C C . PHE A 1 136 ? 3.544 -13.173 -4.047 1.00 82.75 136 PHE A C 1
ATOM 1115 O O . PHE A 1 136 ? 3.931 -13.453 -2.914 1.00 82.75 136 PHE A O 1
ATOM 1122 N N . LYS A 1 137 ? 2.809 -14.029 -4.764 1.00 79.31 137 LYS A N 1
ATOM 1123 C CA . LYS A 1 137 ? 2.449 -15.362 -4.262 1.00 79.31 137 LYS A CA 1
ATOM 1124 C C . LYS A 1 137 ? 3.668 -16.241 -4.028 1.00 79.31 137 LYS A C 1
ATOM 1126 O O . LYS A 1 137 ? 3.692 -16.980 -3.044 1.00 79.31 137 LYS A O 1
ATOM 1131 N N . GLU A 1 138 ? 4.634 -16.199 -4.937 1.00 83.94 138 GLU A N 1
ATOM 1132 C CA . GLU A 1 138 ? 5.829 -17.022 -4.837 1.00 83.94 138 GLU A CA 1
ATOM 1133 C C . GLU A 1 138 ? 6.779 -16.526 -3.743 1.00 83.94 138 GLU A C 1
ATOM 1135 O O . GLU A 1 138 ? 7.197 -17.333 -2.909 1.00 83.94 138 GLU A O 1
ATOM 1140 N N . SER A 1 139 ? 7.067 -15.224 -3.700 1.00 82.81 139 SER A N 1
ATOM 1141 C CA . SER A 1 139 ? 7.951 -14.611 -2.701 1.00 82.81 139 SER A CA 1
ATOM 1142 C C . SER A 1 139 ? 7.394 -14.773 -1.291 1.00 82.81 139 SER A C 1
ATOM 1144 O O . SER A 1 139 ? 8.102 -15.217 -0.389 1.00 82.81 139 SER A O 1
ATOM 1146 N N . LEU A 1 140 ? 6.085 -14.583 -1.109 1.00 73.62 140 LEU A N 1
ATOM 1147 C CA . LEU A 1 140 ? 5.460 -14.734 0.207 1.00 73.62 140 LEU A CA 1
ATOM 1148 C C . LEU A 1 140 ? 5.386 -16.187 0.692 1.00 73.62 140 LEU A C 1
ATOM 1150 O O . LEU A 1 140 ? 5.326 -16.433 1.895 1.00 73.62 140 LEU A O 1
ATOM 1154 N N . ARG A 1 141 ? 5.444 -17.173 -0.211 1.00 71.81 141 ARG A N 1
ATOM 1155 C CA . ARG A 1 141 ? 5.624 -18.580 0.182 1.00 71.81 141 ARG A CA 1
ATOM 1156 C C . ARG A 1 141 ? 7.034 -18.842 0.730 1.00 71.81 141 ARG A C 1
ATOM 1158 O O . ARG A 1 141 ? 7.193 -19.762 1.525 1.00 71.81 141 ARG A O 1
ATOM 1165 N N . LYS A 1 142 ? 8.035 -18.079 0.280 1.00 73.56 142 LYS A N 1
ATOM 1166 C CA . LYS A 1 142 ? 9.455 -18.268 0.615 1.00 73.56 142 LYS A CA 1
ATOM 1167 C C . LYS A 1 142 ? 9.879 -17.493 1.864 1.00 73.56 142 LYS A C 1
ATOM 1169 O O . LYS A 1 142 ? 10.612 -18.042 2.676 1.00 73.56 142 LYS A O 1
ATOM 1174 N N . GLU A 1 143 ? 9.437 -16.247 2.016 1.00 64.94 143 GLU A N 1
ATOM 1175 C CA . GLU A 1 143 ? 10.030 -15.324 2.997 1.00 64.94 143 GLU A CA 1
ATOM 1176 C C . GLU A 1 143 ? 9.572 -15.542 4.440 1.00 64.94 143 GLU A C 1
ATOM 1178 O O . GLU A 1 143 ? 10.321 -15.249 5.369 1.00 64.94 143 GLU A O 1
ATOM 1183 N N . GLY A 1 144 ? 8.377 -16.084 4.672 1.00 54.84 144 GLY A N 1
ATOM 1184 C CA . GLY A 1 144 ? 7.805 -16.050 6.014 1.00 54.84 144 GLY A CA 1
ATOM 1185 C C . GLY A 1 144 ? 7.570 -14.607 6.495 1.00 54.84 144 GLY A C 1
ATOM 1186 O O . GLY A 1 144 ? 8.208 -13.634 6.102 1.00 54.84 144 GLY A O 1
ATOM 1187 N N . ALA A 1 145 ? 6.576 -14.442 7.348 1.00 49.09 145 ALA A N 1
ATOM 1188 C CA . ALA A 1 145 ? 6.144 -13.148 7.846 1.00 49.09 145 ALA A CA 1
ATOM 1189 C C . ALA A 1 145 ? 7.146 -12.540 8.845 1.00 49.09 145 ALA A C 1
ATOM 1191 O O . ALA A 1 145 ? 6.966 -12.662 10.058 1.00 49.09 145 ALA A O 1
ATOM 1192 N N . GLN A 1 146 ? 8.223 -11.909 8.374 1.00 48.28 146 GLN A N 1
ATOM 1193 C CA . GLN A 1 146 ? 9.107 -11.134 9.246 1.00 48.28 146 GLN A CA 1
ATOM 1194 C C . GLN A 1 146 ? 8.937 -9.637 8.996 1.00 48.28 146 GLN A C 1
ATOM 1196 O O . GLN A 1 146 ? 9.147 -9.122 7.894 1.00 48.28 146 GLN A O 1
ATOM 1201 N N . THR A 1 147 ? 8.524 -8.940 10.050 1.00 52.34 147 THR A N 1
ATOM 1202 C CA . THR A 1 147 ? 8.387 -7.487 10.100 1.00 52.34 147 THR A CA 1
ATOM 1203 C C . THR A 1 147 ? 9.172 -6.995 11.306 1.00 52.34 147 THR A C 1
ATOM 1205 O O . THR A 1 147 ? 8.833 -7.346 12.440 1.00 52.34 147 THR A O 1
ATOM 1208 N N . ASN A 1 148 ? 10.197 -6.180 11.081 1.00 47.38 148 ASN A N 1
ATOM 1209 C CA . ASN A 1 148 ? 10.818 -5.430 12.165 1.00 47.38 148 ASN A CA 1
ATOM 1210 C C . ASN A 1 148 ? 9.961 -4.184 12.393 1.00 47.38 148 ASN A C 1
ATOM 1212 O O . ASN A 1 148 ? 9.740 -3.409 11.465 1.00 47.38 148 ASN A O 1
ATOM 1216 N N . ALA A 1 149 ? 9.400 -4.057 13.593 1.00 49.62 149 ALA A N 1
ATOM 1217 C CA . ALA A 1 149 ? 8.615 -2.893 13.971 1.00 49.62 149 ALA A CA 1
ATOM 1218 C C . ALA A 1 149 ? 9.560 -1.733 14.292 1.00 49.62 149 ALA A C 1
ATOM 1220 O O . ALA A 1 149 ? 10.492 -1.892 15.082 1.00 49.62 149 ALA A O 1
ATOM 1221 N N . THR A 1 150 ? 9.299 -0.578 13.694 1.00 55.59 150 THR A N 1
ATOM 1222 C CA . THR A 1 150 ? 9.957 0.683 14.028 1.00 55.59 150 THR A CA 1
ATOM 1223 C C . THR A 1 150 ? 8.869 1.633 14.499 1.00 55.59 150 THR A C 1
ATOM 1225 O O . THR A 1 150 ? 7.971 1.950 13.721 1.00 55.59 150 THR A O 1
ATOM 1228 N N . ASP A 1 151 ? 8.946 2.067 15.757 1.00 61.81 151 ASP A N 1
ATOM 1229 C CA . ASP A 1 151 ? 8.069 3.107 16.302 1.00 61.81 151 ASP A CA 1
ATOM 1230 C C . ASP A 1 151 ? 8.295 4.394 15.496 1.00 61.81 151 ASP A C 1
ATOM 1232 O O . ASP A 1 151 ? 9.397 4.957 15.472 1.00 61.81 151 ASP A O 1
ATOM 1236 N N . ILE A 1 152 ? 7.279 4.811 14.741 1.00 73.12 152 ILE A N 1
ATOM 1237 C CA . ILE A 1 152 ? 7.362 5.969 13.856 1.00 73.12 152 ILE A CA 1
ATOM 1238 C C . ILE A 1 152 ? 6.041 6.732 13.853 1.00 73.12 152 ILE A C 1
ATOM 1240 O O . ILE A 1 152 ? 4.980 6.193 13.563 1.00 73.12 152 ILE A O 1
ATOM 1244 N N . SER A 1 153 ? 6.088 8.041 14.118 1.00 80.56 153 SER A N 1
ATOM 1245 C CA . SER A 1 153 ? 4.884 8.877 14.022 1.00 80.56 153 SER A CA 1
ATOM 1246 C C . SER A 1 153 ? 4.300 8.879 12.602 1.00 80.56 153 SER A C 1
ATOM 1248 O O . SER A 1 153 ? 5.019 8.746 11.614 1.00 80.56 153 SER A O 1
ATOM 1250 N N . SER A 1 154 ? 3.001 9.144 12.466 1.00 77.31 154 SER A N 1
ATOM 1251 C CA . SER A 1 154 ? 2.327 9.207 11.159 1.00 77.31 154 SER A CA 1
ATOM 1252 C C . SER A 1 154 ? 2.899 10.237 10.190 1.00 77.31 154 SER A C 1
ATOM 1254 O O . SER A 1 154 ? 2.952 10.004 8.982 1.00 77.31 154 SER A O 1
ATOM 1256 N N . ILE A 1 155 ? 3.353 11.370 10.723 1.00 81.69 155 ILE A N 1
ATOM 1257 C CA . ILE A 1 155 ? 4.005 12.428 9.952 1.00 81.69 155 ILE A CA 1
ATOM 1258 C C . ILE A 1 155 ? 5.374 11.946 9.468 1.00 81.69 155 ILE A C 1
ATOM 1260 O O . ILE A 1 155 ? 5.704 12.133 8.297 1.00 81.69 155 ILE A O 1
ATOM 1264 N N . ALA A 1 156 ? 6.149 11.308 10.349 1.00 85.19 156 ALA A N 1
ATOM 1265 C CA . ALA A 1 156 ? 7.457 10.761 10.006 1.00 85.19 156 ALA A CA 1
ATOM 1266 C C . ALA A 1 156 ? 7.342 9.612 8.994 1.00 85.19 156 ALA A C 1
ATOM 1268 O O . ALA A 1 156 ? 8.077 9.613 8.010 1.00 85.19 156 ALA A O 1
ATOM 1269 N N . PHE A 1 157 ? 6.368 8.711 9.166 1.00 87.00 157 PHE A N 1
ATOM 1270 C CA . PHE A 1 157 ? 6.041 7.669 8.195 1.00 87.00 157 PHE A CA 1
ATOM 1271 C C . PHE A 1 157 ? 5.762 8.274 6.824 1.00 87.00 157 PHE A C 1
ATOM 1273 O O . PHE A 1 157 ? 6.368 7.868 5.840 1.00 87.00 157 PHE A O 1
ATOM 1280 N N . TRP A 1 158 ? 4.884 9.278 6.745 1.00 87.25 158 TRP A N 1
ATOM 1281 C CA . TRP A 1 158 ? 4.505 9.825 5.446 1.00 87.25 158 TRP A CA 1
ATOM 1282 C C . TRP A 1 158 ? 5.652 10.570 4.763 1.00 87.25 158 TRP A C 1
ATOM 1284 O O . TRP A 1 158 ? 5.828 10.442 3.556 1.00 87.25 158 TRP A O 1
ATOM 1294 N N . LYS A 1 159 ? 6.451 11.321 5.532 1.00 88.25 159 LYS A N 1
ATOM 1295 C CA . LYS A 1 159 ? 7.656 11.982 5.014 1.00 88.25 159 LYS A CA 1
ATOM 1296 C C . LYS A 1 159 ? 8.684 10.957 4.525 1.00 88.25 159 LYS A C 1
ATOM 1298 O O . LYS A 1 159 ? 9.297 11.156 3.484 1.00 88.25 159 LYS A O 1
ATOM 1303 N N . SER A 1 160 ? 8.854 9.859 5.262 1.00 90.19 160 SER A N 1
ATOM 1304 C CA . SER A 1 160 ? 9.710 8.746 4.851 1.00 90.19 160 SER A CA 1
ATOM 1305 C C . SER A 1 160 ? 9.189 8.088 3.573 1.00 90.19 160 SER A C 1
ATOM 1307 O O . SER A 1 160 ? 9.968 7.886 2.652 1.00 90.19 160 SER A O 1
ATOM 1309 N N . MET A 1 161 ? 7.881 7.845 3.469 1.00 91.56 161 MET A N 1
ATOM 1310 C CA . MET A 1 161 ? 7.248 7.253 2.289 1.00 91.56 161 MET A CA 1
ATOM 1311 C C . MET A 1 161 ? 7.387 8.150 1.050 1.00 91.56 161 MET A C 1
ATOM 1313 O O . MET A 1 161 ? 7.678 7.640 -0.025 1.00 91.56 161 MET A O 1
ATOM 1317 N N . GLU A 1 162 ? 7.266 9.475 1.205 1.00 92.31 162 GLU A N 1
ATOM 1318 C CA . GLU A 1 162 ? 7.559 10.451 0.141 1.00 92.31 162 GLU A CA 1
ATOM 1319 C C . GLU A 1 162 ? 9.009 10.303 -0.365 1.00 92.31 162 GLU A C 1
ATOM 1321 O O . GLU A 1 162 ? 9.214 10.145 -1.565 1.00 92.31 162 GLU A O 1
ATOM 1326 N N . GLY A 1 163 ? 10.002 10.227 0.530 1.00 93.19 163 GLY A N 1
ATOM 1327 C CA . GLY A 1 163 ? 11.399 9.990 0.135 1.00 93.19 163 GLY A CA 1
ATOM 1328 C C . GLY A 1 163 ? 11.647 8.596 -0.459 1.00 93.19 163 GLY A C 1
ATOM 1329 O O . GLY A 1 163 ? 12.367 8.449 -1.442 1.00 93.19 163 GLY A O 1
ATOM 1330 N N . ARG A 1 164 ? 11.019 7.543 0.082 1.00 94.62 164 ARG A N 1
ATOM 1331 C CA . ARG A 1 164 ? 11.104 6.186 -0.491 1.00 94.62 164 ARG A CA 1
ATOM 1332 C C . ARG A 1 164 ? 10.479 6.133 -1.883 1.00 94.62 164 ARG A C 1
ATOM 1334 O O . ARG A 1 164 ? 10.978 5.386 -2.717 1.00 94.62 164 ARG A O 1
ATOM 1341 N N . HIS A 1 165 ? 9.433 6.918 -2.151 1.00 94.75 165 HIS A N 1
ATOM 1342 C CA . HIS A 1 165 ? 8.849 7.042 -3.489 1.00 94.75 165 HIS A CA 1
ATOM 1343 C C . HIS A 1 165 ? 9.834 7.669 -4.478 1.00 94.75 165 HIS A C 1
ATOM 1345 O O . HIS A 1 165 ? 9.980 7.142 -5.573 1.00 94.75 165 HIS A O 1
ATOM 1351 N N . GLU A 1 166 ? 10.585 8.698 -4.081 1.00 93.81 166 GLU A N 1
ATOM 1352 C CA . GLU A 1 166 ? 11.658 9.269 -4.915 1.00 93.81 166 GLU A CA 1
ATOM 1353 C C . GLU A 1 166 ? 12.727 8.217 -5.257 1.00 93.81 166 GLU A C 1
ATOM 1355 O O . GLU A 1 166 ? 13.010 7.985 -6.431 1.00 93.81 166 GLU A O 1
ATOM 1360 N N . HIS A 1 167 ? 13.224 7.479 -4.259 1.00 94.62 167 HIS A N 1
ATOM 1361 C CA . HIS A 1 167 ? 14.165 6.373 -4.489 1.00 94.62 167 HIS A CA 1
ATOM 1362 C C . HIS A 1 167 ? 13.602 5.279 -5.403 1.00 94.62 167 HIS A C 1
ATOM 1364 O O . HIS A 1 167 ? 14.326 4.692 -6.206 1.00 94.62 167 HIS A O 1
ATOM 1370 N N . TYR A 1 168 ? 12.313 4.981 -5.267 1.00 95.19 168 TYR A N 1
ATOM 1371 C CA . TYR A 1 168 ? 11.633 4.025 -6.125 1.00 95.19 168 TYR A CA 1
ATOM 1372 C C . TYR A 1 168 ? 11.583 4.516 -7.577 1.00 95.19 168 TYR A C 1
ATOM 1374 O O . TYR A 1 168 ? 11.862 3.735 -8.485 1.00 95.19 168 TYR A O 1
ATOM 1382 N N . MET A 1 169 ? 11.300 5.806 -7.803 1.00 93.75 169 MET A N 1
ATOM 1383 C CA . MET A 1 169 ? 11.321 6.409 -9.140 1.00 93.75 169 MET A CA 1
ATOM 1384 C C . MET A 1 169 ? 12.701 6.286 -9.800 1.00 93.75 169 MET A C 1
ATOM 1386 O O . MET A 1 169 ? 12.771 5.920 -10.973 1.00 93.75 169 MET A O 1
ATOM 1390 N N . ASP A 1 170 ? 13.785 6.511 -9.052 1.00 93.44 170 ASP A N 1
ATOM 1391 C CA . ASP A 1 170 ? 15.157 6.337 -9.553 1.00 93.44 170 ASP A CA 1
ATOM 1392 C C . ASP A 1 170 ? 15.469 4.869 -9.902 1.00 93.44 170 ASP A C 1
ATOM 1394 O O . ASP A 1 170 ? 16.092 4.570 -10.931 1.00 93.44 170 ASP A O 1
ATOM 1398 N N . ALA A 1 171 ? 14.996 3.931 -9.073 1.00 92.19 171 ALA A N 1
ATOM 1399 C CA . ALA A 1 171 ? 15.189 2.499 -9.287 1.00 92.19 171 ALA A CA 1
ATOM 1400 C C . ALA A 1 171 ? 14.492 2.018 -10.570 1.00 92.19 171 ALA A C 1
ATOM 1402 O O . ALA A 1 171 ? 15.125 1.390 -11.424 1.00 92.19 171 ALA A O 1
ATOM 1403 N N . ILE A 1 172 ? 13.213 2.368 -10.754 1.00 92.00 172 ILE A N 1
ATOM 1404 C CA . ILE A 1 172 ? 12.456 1.957 -11.945 1.00 92.00 172 ILE A CA 1
ATOM 1405 C C . ILE A 1 172 ? 12.897 2.695 -13.213 1.00 92.00 172 ILE A C 1
ATOM 1407 O O . ILE A 1 172 ? 12.747 2.149 -14.305 1.00 92.00 172 ILE A O 1
ATOM 1411 N N . ALA A 1 173 ? 13.474 3.898 -13.089 1.00 88.62 173 ALA A N 1
ATOM 1412 C CA . ALA A 1 173 ? 14.082 4.609 -14.214 1.00 88.62 173 ALA A CA 1
ATOM 1413 C C . ALA A 1 173 ? 15.325 3.880 -14.747 1.00 88.62 173 ALA A C 1
ATOM 1415 O O . ALA A 1 173 ? 15.568 3.879 -15.953 1.00 88.62 173 ALA A O 1
ATOM 1416 N N . SER A 1 174 ? 16.085 3.230 -13.860 1.00 88.12 174 SER A N 1
ATOM 1417 C CA . SER A 1 174 ? 17.233 2.403 -14.242 1.00 88.12 174 SER A CA 1
ATOM 1418 C C . SER A 1 174 ? 16.789 1.075 -14.858 1.00 88.12 174 SER A C 1
ATOM 1420 O O . SER A 1 174 ? 17.266 0.686 -15.925 1.00 88.12 174 SER A O 1
ATOM 1422 N N . ARG A 1 175 ? 15.873 0.362 -14.187 1.00 86.81 175 ARG A N 1
ATOM 1423 C CA . ARG A 1 175 ? 15.302 -0.901 -14.668 1.00 86.81 175 ARG A CA 1
ATOM 1424 C C . ARG A 1 175 ? 14.004 -1.221 -13.933 1.00 86.81 175 ARG A C 1
ATOM 1426 O O . ARG A 1 175 ? 14.019 -1.496 -12.738 1.00 86.81 175 ARG A O 1
ATOM 1433 N N . GLU A 1 176 ? 12.900 -1.312 -14.669 1.00 89.06 176 GLU A N 1
ATOM 1434 C CA . GLU A 1 176 ? 11.654 -1.852 -14.120 1.00 89.06 176 GLU A CA 1
ATOM 1435 C C . GLU A 1 176 ? 11.816 -3.345 -13.780 1.00 89.06 176 GLU A C 1
ATOM 1437 O O . GLU A 1 176 ? 12.267 -4.147 -14.609 1.00 89.06 176 GLU A O 1
ATOM 1442 N N . SER A 1 177 ? 11.432 -3.738 -12.564 1.00 91.44 177 SER A N 1
ATOM 1443 C CA . SER A 1 177 ? 11.434 -5.137 -12.146 1.00 91.44 177 SER A CA 1
ATOM 1444 C C . SER A 1 177 ? 10.327 -5.424 -11.129 1.00 91.44 177 SER A C 1
ATOM 1446 O O . SER A 1 177 ? 9.999 -4.588 -10.291 1.00 91.44 177 SER A O 1
ATOM 1448 N N . LEU A 1 178 ? 9.766 -6.636 -11.188 1.00 91.88 178 LEU A N 1
ATOM 1449 C CA . LEU A 1 178 ? 8.727 -7.079 -10.248 1.00 91.88 178 LEU A CA 1
ATOM 1450 C C . LEU A 1 178 ? 9.258 -7.201 -8.816 1.00 91.88 178 LEU A C 1
ATOM 1452 O O . LEU A 1 178 ? 8.498 -7.027 -7.869 1.00 91.88 178 LEU A O 1
ATOM 1456 N N . GLU A 1 179 ? 10.545 -7.518 -8.678 1.00 91.75 179 GLU A N 1
ATOM 1457 C CA . GLU A 1 179 ? 11.245 -7.615 -7.399 1.00 91.75 179 GLU A CA 1
ATOM 1458 C C . GLU A 1 179 ? 11.325 -6.249 -6.720 1.00 91.75 179 GLU A C 1
ATOM 1460 O O . GLU A 1 179 ? 10.911 -6.121 -5.574 1.00 91.75 179 GLU A O 1
ATOM 1465 N N . THR A 1 180 ? 11.733 -5.213 -7.459 1.00 93.19 180 THR A N 1
ATOM 1466 C CA . THR A 1 180 ? 11.762 -3.833 -6.960 1.00 93.19 180 THR A CA 1
ATOM 1467 C C . THR A 1 180 ? 10.376 -3.380 -6.498 1.00 93.19 180 THR A C 1
ATOM 1469 O O . THR A 1 180 ? 10.237 -2.906 -5.373 1.00 93.19 180 THR A O 1
ATOM 1472 N N . ASP A 1 181 ? 9.334 -3.568 -7.315 1.00 93.25 181 ASP A N 1
ATOM 1473 C CA . ASP A 1 181 ? 7.959 -3.232 -6.919 1.00 93.25 181 ASP A CA 1
ATOM 1474 C C . ASP A 1 181 ? 7.562 -3.989 -5.639 1.00 93.25 181 ASP A C 1
ATOM 1476 O O . ASP A 1 181 ? 7.075 -3.394 -4.679 1.00 93.25 181 ASP A O 1
ATOM 1480 N N . TYR A 1 182 ? 7.813 -5.301 -5.589 1.00 90.50 182 TYR A N 1
ATOM 1481 C CA . TYR A 1 182 ? 7.511 -6.142 -4.430 1.00 90.50 182 TYR A CA 1
ATOM 1482 C C . TYR A 1 182 ? 8.193 -5.652 -3.148 1.00 90.50 182 TYR A C 1
ATOM 1484 O O . TYR A 1 182 ? 7.516 -5.492 -2.131 1.00 90.50 182 TYR A O 1
ATOM 1492 N N . GLU A 1 183 ? 9.501 -5.400 -3.183 1.00 90.56 183 GLU A N 1
ATOM 1493 C CA . GLU A 1 183 ? 10.285 -4.988 -2.016 1.00 90.56 183 GLU A CA 1
ATOM 1494 C C . GLU A 1 183 ? 9.783 -3.663 -1.444 1.00 90.56 183 GLU A C 1
ATOM 1496 O O . GLU A 1 183 ? 9.491 -3.567 -0.248 1.00 90.56 183 GLU A O 1
ATOM 1501 N N . PHE A 1 184 ? 9.606 -2.657 -2.305 1.00 92.88 184 PHE A N 1
ATOM 1502 C CA . PHE A 1 184 ? 9.112 -1.352 -1.881 1.00 92.88 184 PHE A CA 1
ATOM 1503 C C . PHE A 1 184 ? 7.667 -1.432 -1.374 1.00 92.88 184 PHE A C 1
ATOM 1505 O O . PHE A 1 184 ? 7.366 -0.876 -0.316 1.00 92.88 184 PHE A O 1
ATOM 1512 N N . ILE A 1 185 ? 6.778 -2.161 -2.063 1.00 91.19 185 ILE A N 1
ATOM 1513 C CA . ILE A 1 185 ? 5.399 -2.368 -1.597 1.00 91.19 185 ILE A CA 1
ATOM 1514 C C . ILE A 1 185 ? 5.407 -3.037 -0.222 1.00 91.19 185 ILE A C 1
ATOM 1516 O O . ILE A 1 185 ? 4.762 -2.538 0.701 1.00 91.19 185 ILE A O 1
ATOM 1520 N N . MET A 1 186 ? 6.119 -4.153 -0.057 1.00 86.88 186 MET A N 1
ATOM 1521 C CA . MET A 1 186 ? 6.119 -4.903 1.198 1.00 86.88 186 MET A CA 1
ATOM 1522 C C . MET A 1 186 ? 6.706 -4.091 2.344 1.00 86.88 186 MET A C 1
ATOM 1524 O O . MET A 1 186 ? 6.132 -4.100 3.433 1.00 86.88 186 MET A O 1
ATOM 1528 N N . GLU A 1 187 ? 7.793 -3.358 2.116 1.00 88.00 187 GLU A N 1
ATOM 1529 C CA . GLU A 1 187 ? 8.356 -2.478 3.134 1.00 88.00 187 GLU A CA 1
ATOM 1530 C C . GLU A 1 187 ? 7.339 -1.432 3.598 1.00 88.00 187 GLU A C 1
ATOM 1532 O O . GLU A 1 187 ? 7.064 -1.320 4.795 1.00 88.00 187 GLU A O 1
ATOM 1537 N N . GLN A 1 188 ? 6.734 -0.689 2.666 1.00 90.00 188 GLN A N 1
ATOM 1538 C CA . GLN A 1 188 ? 5.813 0.384 3.039 1.00 90.00 188 GLN A CA 1
ATOM 1539 C C . GLN A 1 188 ? 4.524 -0.155 3.667 1.00 90.00 188 GLN A C 1
ATOM 1541 O O . GLN A 1 188 ? 3.991 0.450 4.602 1.00 90.00 188 GLN A O 1
ATOM 1546 N N . MET A 1 189 ? 4.034 -1.309 3.205 1.00 87.56 189 MET A N 1
ATOM 1547 C CA . MET A 1 189 ? 2.865 -1.966 3.792 1.00 87.56 189 MET A CA 1
ATOM 1548 C C . MET A 1 189 ? 3.115 -2.412 5.221 1.00 87.56 189 MET A C 1
ATOM 1550 O O . MET A 1 189 ? 2.276 -2.148 6.080 1.00 87.56 189 MET A O 1
ATOM 1554 N N . LYS A 1 190 ? 4.256 -3.056 5.485 1.00 84.44 190 LYS A N 1
ATOM 1555 C CA . LYS A 1 190 ? 4.626 -3.513 6.829 1.00 84.44 190 LYS A CA 1
ATOM 1556 C C . LYS A 1 190 ? 4.696 -2.331 7.795 1.00 84.44 190 LYS A C 1
ATOM 1558 O O . LYS A 1 190 ? 4.070 -2.379 8.852 1.00 84.44 190 LYS A O 1
ATOM 1563 N N . THR A 1 191 ? 5.352 -1.240 7.402 1.00 85.56 191 THR A N 1
ATOM 1564 C CA . THR A 1 191 ? 5.455 -0.034 8.238 1.00 85.56 191 THR A CA 1
ATOM 1565 C C . THR A 1 191 ? 4.090 0.617 8.488 1.00 85.56 191 THR A C 1
ATOM 1567 O O . THR A 1 191 ? 3.766 0.948 9.629 1.00 85.56 191 THR A O 1
ATOM 1570 N N . LEU A 1 192 ? 3.238 0.740 7.459 1.00 87.31 192 LEU A N 1
ATOM 1571 C CA . LEU A 1 192 ? 1.871 1.259 7.612 1.00 87.31 192 LEU A CA 1
ATOM 1572 C C . LEU A 1 192 ? 1.048 0.419 8.603 1.00 87.31 192 LEU A C 1
ATOM 1574 O O . LEU A 1 192 ? 0.271 0.954 9.397 1.00 87.31 192 LEU A O 1
ATOM 1578 N N . PHE A 1 193 ? 1.217 -0.900 8.550 1.00 84.62 193 PHE A N 1
ATOM 1579 C CA . PHE A 1 193 ? 0.515 -1.855 9.400 1.00 84.62 193 PHE A CA 1
ATOM 1580 C C . PHE A 1 193 ? 0.962 -1.813 10.862 1.00 84.62 193 PHE A C 1
ATOM 1582 O O . PHE A 1 193 ? 0.118 -1.884 11.760 1.00 84.62 193 PHE A O 1
ATOM 1589 N N . VAL A 1 194 ? 2.267 -1.672 11.107 1.00 81.19 194 VAL A N 1
ATOM 1590 C CA . VAL A 1 194 ? 2.828 -1.474 12.454 1.00 81.19 194 VAL A CA 1
ATOM 1591 C C . VAL A 1 194 ? 2.252 -0.205 13.076 1.00 81.19 194 VAL A C 1
ATOM 1593 O O . VAL A 1 194 ? 1.634 -0.274 14.137 1.00 81.19 194 VAL A O 1
ATOM 1596 N N . LEU A 1 195 ? 2.316 0.914 12.353 1.00 83.25 195 LEU A N 1
ATOM 1597 C CA . LEU A 1 195 ? 1.780 2.192 12.815 1.00 83.25 195 LEU A CA 1
ATOM 1598 C C . LEU A 1 195 ? 0.277 2.127 13.131 1.00 83.25 195 LEU A C 1
ATOM 1600 O O . LEU A 1 195 ? -0.196 2.699 14.1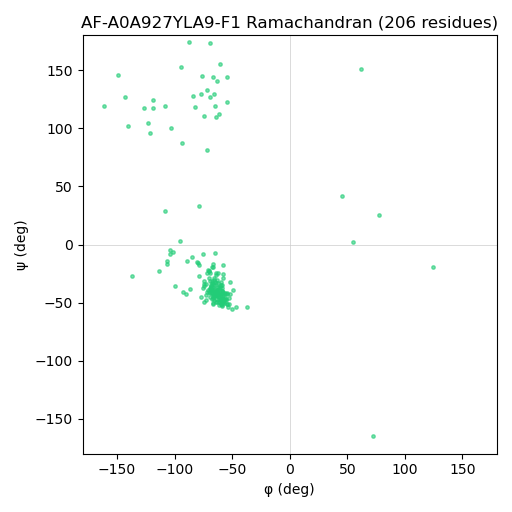15 1.00 83.25 195 LEU A O 1
ATOM 1604 N N . PHE A 1 196 ? -0.505 1.420 12.311 1.00 83.94 196 PHE A N 1
ATOM 1605 C CA . PHE A 1 196 ? -1.928 1.234 12.589 1.00 83.94 196 PHE A CA 1
ATOM 1606 C C . PHE A 1 196 ? -2.171 0.447 13.884 1.00 83.94 196 PHE A C 1
ATOM 1608 O O . PHE A 1 196 ? -3.054 0.809 14.667 1.00 83.94 196 PHE A O 1
ATOM 1615 N N . ALA A 1 197 ? -1.402 -0.619 14.119 1.00 80.88 197 ALA A N 1
ATOM 1616 C CA . ALA A 1 197 ? -1.520 -1.415 15.335 1.00 80.88 197 ALA A CA 1
ATOM 1617 C C . ALA A 1 197 ? -1.126 -0.616 16.581 1.00 80.88 197 ALA A C 1
ATOM 1619 O O . ALA A 1 197 ? -1.874 -0.626 17.556 1.00 80.88 197 ALA A O 1
ATOM 1620 N N . GLU A 1 198 ? -0.025 0.131 16.534 1.00 80.00 198 GLU A N 1
ATOM 1621 C CA . GLU A 1 198 ? 0.409 0.996 17.638 1.00 80.00 198 GLU A CA 1
ATOM 1622 C C . GLU A 1 198 ? -0.656 2.041 17.981 1.00 80.00 198 GLU A C 1
ATOM 1624 O O . GLU A 1 198 ? -1.054 2.170 19.142 1.00 80.00 198 GLU A O 1
ATOM 1629 N N . ASN A 1 199 ? -1.208 2.720 16.969 1.00 79.19 199 ASN A N 1
ATOM 1630 C CA . ASN A 1 199 ? -2.264 3.706 17.183 1.00 79.19 199 ASN A CA 1
ATOM 1631 C C . ASN A 1 199 ? -3.527 3.081 17.806 1.00 79.19 199 ASN A C 1
ATOM 1633 O O . ASN A 1 199 ? -4.154 3.660 18.694 1.00 79.19 199 ASN A O 1
ATOM 1637 N N . ARG A 1 200 ? -3.893 1.864 17.385 1.00 79.56 200 ARG A N 1
ATOM 1638 C CA . ARG A 1 200 ? -5.017 1.112 17.966 1.00 79.56 200 ARG A CA 1
ATOM 1639 C C . ARG A 1 200 ? -4.783 0.786 19.441 1.00 79.56 200 ARG A C 1
ATOM 1641 O O . ARG A 1 200 ? -5.713 0.921 20.235 1.00 79.56 200 ARG A O 1
ATOM 1648 N N . GLU A 1 201 ? -3.575 0.377 19.821 1.00 79.00 201 GLU A N 1
ATOM 1649 C CA . GLU A 1 201 ? -3.247 0.073 21.219 1.00 79.00 201 GLU A CA 1
ATOM 1650 C C . GLU A 1 201 ? -3.230 1.332 22.101 1.00 79.00 201 GLU A C 1
ATOM 1652 O O . GLU A 1 201 ? -3.722 1.289 23.230 1.00 79.00 201 GLU A O 1
ATOM 1657 N N . ILE A 1 202 ? -2.760 2.475 21.586 1.00 77.81 202 ILE A N 1
ATOM 1658 C CA . ILE A 1 202 ? -2.839 3.771 22.285 1.00 77.81 202 ILE A CA 1
ATOM 1659 C C . ILE A 1 202 ? -4.299 4.140 22.575 1.00 77.81 202 ILE A C 1
ATOM 1661 O O . ILE A 1 202 ? -4.644 4.455 23.714 1.00 77.81 202 ILE A O 1
ATOM 1665 N N . HIS A 1 203 ? -5.179 4.048 21.575 1.00 76.25 203 HIS A N 1
ATOM 1666 C CA . HIS A 1 203 ? -6.594 4.377 21.757 1.00 76.25 203 HIS A CA 1
ATOM 1667 C C . HIS A 1 203 ? -7.323 3.423 22.709 1.00 76.25 203 HIS A C 1
ATOM 1669 O O . HIS A 1 203 ? -8.186 3.870 23.462 1.00 76.25 203 HIS A O 1
ATOM 1675 N N . LYS A 1 204 ? -6.976 2.127 22.726 1.00 75.00 204 LYS A N 1
ATOM 1676 C CA . LYS A 1 204 ? -7.520 1.179 23.715 1.00 75.00 204 LYS A CA 1
ATOM 1677 C C . LYS A 1 204 ? -7.129 1.563 25.141 1.00 75.00 204 LYS A C 1
ATOM 1679 O O . LYS A 1 204 ? -7.985 1.528 26.015 1.00 75.00 204 LYS A O 1
ATOM 1684 N N . LYS A 1 205 ? -5.871 1.962 25.367 1.00 74.19 205 LYS A N 1
ATOM 1685 C CA . LYS A 1 205 ? -5.387 2.413 26.685 1.00 74.19 205 LYS A CA 1
ATOM 1686 C C . LYS A 1 205 ? -6.055 3.707 27.156 1.00 74.19 205 LYS A C 1
ATOM 1688 O O . LYS A 1 205 ? -6.225 3.880 28.349 1.00 74.19 205 LYS A O 1
ATOM 1693 N N . GLN A 1 206 ? -6.418 4.607 26.240 1.00 70.06 206 GLN A N 1
ATOM 1694 C CA . GLN A 1 206 ? -7.108 5.866 26.564 1.00 70.06 206 GLN A CA 1
ATOM 1695 C C . GLN A 1 206 ? -8.613 5.697 26.837 1.00 70.06 206 GLN A C 1
ATOM 1697 O O . GLN A 1 206 ? -9.239 6.614 27.360 1.00 70.06 206 GLN A O 1
ATOM 1702 N N . ALA A 1 207 ? -9.203 4.572 26.423 1.00 64.31 207 ALA A N 1
ATOM 1703 C CA . ALA A 1 207 ? -10.628 4.276 26.579 1.00 64.31 207 ALA A CA 1
ATOM 1704 C C . ALA A 1 207 ? -10.939 3.326 27.753 1.00 64.31 207 ALA A C 1
ATOM 1706 O O . ALA A 1 207 ? -12.117 3.072 28.010 1.00 64.31 207 ALA A O 1
ATOM 1707 N N . ALA A 1 208 ? -9.903 2.786 28.401 1.00 54.94 208 ALA A N 1
ATOM 1708 C CA . ALA A 1 208 ? -9.972 1.963 29.608 1.00 54.94 208 ALA A CA 1
ATOM 1709 C C . ALA A 1 208 ? -9.778 2.835 30.854 1.00 54.94 208 ALA A C 1
ATOM 1711 O O . ALA A 1 208 ? -10.443 2.536 31.868 1.00 54.94 208 ALA A O 1
#

pLDDT: mean 76.23, std 14.91, range [36.19, 95.19]